Protein AF-A0A196SAW7-F1 (afdb_monomer)

Foldseek 3Di:
DPPPPVPCLVVDLFDKADPDPPAFKIFGDHQFDADDVRHSMFGDDDDPPPDKDWDWDAAQAQVLTFTDILAHTRTTGRHHQVVDVPSDDDDDDDDDCPPDDDPDDDPPQPDFKDWNPDPDLVLLEAALQDFAKRKTFIPPADPVNDKWKAKQVRDTDDEPQQWDDDDRMIIGGSNNSNPDQDDQKIKMKMARPPSRHIGIGMHGYHHPLEDEEWEFEAEAVGGAWTKTQAPPAPDWPFKAWPRRDTDPPVQWDDDPRMITGGSVPPDSDADKTWMWTDGPRHIYIYIYGYYNDDQFWDWDDDPWDWHDDPNDIDTGHDTDMGGNDDDDCVVNDDDDDDPPDDQDDPDPPDDDHDD

Mean predicted aligned error: 11.1 Å

Structure (mmCIF, N/CA/C/O backbone):
data_AF-A0A196SAW7-F1
#
_entry.id   AF-A0A196SAW7-F1
#
loop_
_atom_site.group_PDB
_atom_site.id
_atom_site.type_symbol
_atom_site.label_atom_id
_atom_site.label_alt_id
_atom_site.label_comp_id
_atom_site.label_asym_id
_atom_site.label_entity_id
_atom_site.label_seq_id
_atom_site.pdbx_PDB_ins_code
_atom_site.Cartn_x
_atom_site.Cartn_y
_atom_site.Cartn_z
_atom_site.occupancy
_atom_site.B_iso_or_equiv
_atom_site.auth_seq_id
_atom_site.auth_comp_id
_atom_site.auth_asym_id
_atom_site.auth_atom_id
_atom_site.pdbx_PDB_model_num
ATOM 1 N N . MET A 1 1 ? -18.401 -1.462 -27.850 1.00 47.72 1 MET A N 1
ATOM 2 C CA . MET A 1 1 ? -17.706 -0.603 -28.831 1.00 47.72 1 MET A CA 1
ATOM 3 C C . MET A 1 1 ? -16.466 -1.360 -29.253 1.00 47.72 1 MET A C 1
ATOM 5 O O . MET A 1 1 ? -15.726 -1.768 -28.370 1.00 47.72 1 MET A O 1
ATOM 9 N N . ASP A 1 2 ? -16.299 -1.631 -30.545 1.00 52.94 2 ASP A N 1
ATOM 10 C CA . ASP A 1 2 ? -15.090 -2.279 -31.056 1.00 52.94 2 ASP A CA 1
ATOM 11 C C . ASP A 1 2 ? -14.060 -1.187 -31.365 1.00 52.94 2 ASP A C 1
ATOM 13 O O . ASP A 1 2 ? -14.149 -0.500 -32.385 1.00 52.94 2 ASP A O 1
ATOM 17 N N . TYR A 1 3 ? -13.158 -0.946 -30.410 1.00 56.59 3 TYR A N 1
ATOM 18 C CA . TYR A 1 3 ? -12.158 0.123 -30.492 1.00 56.59 3 TYR A CA 1
ATOM 19 C C . TYR A 1 3 ? -11.111 -0.122 -31.599 1.00 56.59 3 TYR A C 1
ATOM 21 O O . TYR A 1 3 ? -10.372 0.802 -31.921 1.00 56.59 3 TYR A O 1
ATOM 29 N N . PHE A 1 4 ? -11.094 -1.319 -32.208 1.00 60.66 4 PHE A N 1
ATOM 30 C CA . PHE A 1 4 ? -10.155 -1.750 -33.256 1.00 60.66 4 PHE A CA 1
ATOM 31 C C . PHE A 1 4 ? -10.884 -2.347 -34.478 1.00 60.66 4 PHE A C 1
ATOM 33 O O . PHE A 1 4 ? -10.454 -3.338 -35.068 1.00 60.66 4 PHE A O 1
ATOM 40 N N . SER A 1 5 ? -12.019 -1.747 -34.855 1.00 57.38 5 SER A N 1
ATOM 41 C CA . SER A 1 5 ? -12.861 -2.167 -35.995 1.00 57.38 5 SER A CA 1
ATOM 42 C C . SER A 1 5 ? -12.221 -1.982 -37.385 1.00 57.38 5 SER A C 1
ATOM 44 O O . SER A 1 5 ? -12.862 -2.242 -38.401 1.00 57.38 5 SER A O 1
ATOM 46 N N . ASP A 1 6 ? -10.956 -1.564 -37.450 1.00 58.47 6 ASP A N 1
ATOM 47 C CA . ASP A 1 6 ? -10.172 -1.348 -38.671 1.00 58.47 6 ASP A CA 1
ATOM 48 C C . ASP A 1 6 ? -9.409 -2.604 -39.148 1.00 58.47 6 ASP A C 1
ATOM 50 O O . ASP A 1 6 ? -8.486 -2.500 -39.953 1.00 58.47 6 ASP A O 1
ATOM 54 N N . ASN A 1 7 ? -9.793 -3.798 -38.677 1.00 57.41 7 ASN A N 1
ATOM 55 C CA . ASN A 1 7 ? -9.136 -5.088 -38.945 1.00 57.41 7 ASN A CA 1
ATOM 56 C C . ASN A 1 7 ? -7.674 -5.191 -38.462 1.00 57.41 7 ASN A C 1
ATOM 58 O O . ASN A 1 7 ? -7.013 -6.191 -38.738 1.00 57.41 7 ASN A O 1
ATOM 62 N N . THR A 1 8 ? -7.158 -4.231 -37.686 1.00 61.22 8 THR A N 1
ATOM 63 C CA . THR A 1 8 ? -5.797 -4.330 -37.119 1.00 61.22 8 THR A CA 1
ATOM 64 C C . THR A 1 8 ? -5.704 -5.329 -35.967 1.00 61.22 8 THR A C 1
ATOM 66 O O . THR A 1 8 ? -4.609 -5.779 -35.622 1.00 61.22 8 THR A O 1
ATOM 69 N N . ARG A 1 9 ? -6.852 -5.750 -35.419 1.00 61.44 9 ARG A N 1
ATOM 70 C CA . ARG A 1 9 ? -6.955 -6.758 -34.356 1.00 61.44 9 ARG A CA 1
ATOM 71 C C . ARG A 1 9 ? -6.237 -8.066 -34.675 1.00 61.44 9 ARG A C 1
ATOM 73 O O . ARG A 1 9 ? -5.615 -8.631 -33.783 1.00 61.44 9 ARG A O 1
ATOM 80 N N . GLU A 1 10 ? -6.294 -8.524 -35.924 1.00 65.19 10 GLU A N 1
ATOM 81 C CA . GLU A 1 10 ? -5.614 -9.755 -36.356 1.00 65.19 10 GLU A CA 1
ATOM 82 C C . GLU A 1 10 ? -4.106 -9.557 -36.588 1.00 65.19 10 GLU A C 1
ATOM 84 O O . GLU A 1 10 ? -3.360 -10.527 -36.667 1.00 65.19 10 GLU A O 1
ATOM 89 N N . SER A 1 11 ? -3.646 -8.306 -36.672 1.00 70.44 11 SER A N 1
ATOM 90 C CA . SER A 1 11 ? -2.248 -7.949 -36.952 1.00 70.44 11 SER A CA 1
ATOM 91 C C . SER A 1 11 ? -1.442 -7.519 -35.720 1.00 70.44 11 SER A C 1
ATOM 93 O O . SER A 1 11 ? -0.226 -7.364 -35.805 1.00 70.44 11 SER A O 1
ATOM 95 N N . SER A 1 12 ? -2.094 -7.313 -34.572 1.00 79.31 12 SER A N 1
ATOM 96 C CA . SER A 1 12 ? -1.444 -6.855 -33.340 1.00 79.31 12 SER A CA 1
ATOM 97 C C . SER A 1 12 ? -1.224 -7.996 -32.348 1.00 79.31 12 SER A C 1
ATOM 99 O O . SER A 1 12 ? -2.179 -8.674 -31.969 1.00 79.31 12 SER A O 1
ATOM 101 N N . GLN A 1 13 ? 0.007 -8.130 -31.851 1.00 87.31 13 GLN A N 1
ATOM 102 C CA . GLN A 1 13 ? 0.371 -9.136 -30.845 1.00 87.31 13 GLN A CA 1
ATOM 103 C C . GLN A 1 13 ? -0.083 -8.778 -29.420 1.00 87.31 13 GLN A C 1
ATOM 105 O O . GLN A 1 13 ? -0.121 -9.646 -28.554 1.00 87.31 13 GLN A O 1
ATOM 110 N N . LEU A 1 14 ? -0.415 -7.508 -29.156 1.00 90.25 14 LEU A N 1
ATOM 111 C CA . LEU A 1 14 ? -0.847 -7.023 -27.844 1.00 90.25 14 LEU A CA 1
ATOM 112 C C . LEU A 1 14 ? -1.693 -5.750 -27.990 1.00 90.25 14 LEU A C 1
ATOM 114 O O . LEU A 1 14 ? -1.323 -4.849 -28.742 1.00 90.25 14 LEU A O 1
ATOM 118 N N . GLN A 1 15 ? -2.809 -5.655 -27.262 1.00 89.25 15 GLN A N 1
ATOM 119 C CA . GLN A 1 15 ? -3.691 -4.483 -27.253 1.00 89.25 15 GLN A CA 1
ATOM 120 C C . GLN A 1 15 ? -4.172 -4.147 -25.841 1.00 89.25 15 GLN A C 1
ATOM 122 O O . GLN A 1 15 ? -4.807 -4.976 -25.184 1.00 89.25 15 GLN A O 1
ATOM 127 N N . ALA A 1 16 ? -3.950 -2.905 -25.413 1.00 90.56 16 ALA A N 1
ATOM 128 C CA . ALA A 1 16 ? -4.446 -2.357 -24.154 1.00 90.56 16 ALA A CA 1
ATOM 129 C C . ALA A 1 16 ? -5.131 -1.003 -24.386 1.00 90.56 16 ALA A C 1
ATOM 131 O O . ALA A 1 16 ? -4.694 -0.213 -25.224 1.00 90.56 16 ALA A O 1
ATOM 132 N N . LEU A 1 17 ? -6.186 -0.725 -23.620 1.00 88.25 17 LEU A N 1
ATOM 133 C CA . LEU A 1 17 ? -6.868 0.568 -23.604 1.00 88.25 17 LEU A CA 1
ATOM 134 C C . LEU A 1 17 ? -6.492 1.344 -22.345 1.00 88.25 17 LEU A C 1
ATOM 136 O O . LEU A 1 17 ? -6.685 0.861 -21.229 1.00 88.25 17 LEU A O 1
ATOM 140 N N . PHE A 1 18 ? -6.037 2.576 -22.545 1.00 87.31 18 PHE A N 1
ATOM 141 C CA . PHE A 1 18 ? -5.815 3.555 -21.487 1.00 87.31 18 PHE A CA 1
ATOM 142 C C . PHE A 1 18 ? -7.013 4.505 -21.426 1.00 87.31 18 PHE A C 1
ATOM 144 O O . PHE A 1 18 ? -7.412 5.067 -22.446 1.00 87.31 18 PHE A O 1
ATOM 151 N N . PHE A 1 19 ? -7.587 4.707 -20.238 1.00 81.75 19 PHE A N 1
ATOM 152 C CA . PHE A 1 19 ? -8.801 5.520 -20.086 1.00 81.75 19 PHE A CA 1
ATOM 153 C C . PHE A 1 19 ? -8.554 7.037 -19.990 1.00 81.75 19 PHE A C 1
ATOM 155 O O . PHE A 1 19 ? -9.512 7.808 -20.037 1.00 81.75 19 PHE A O 1
ATOM 162 N N . GLY A 1 20 ? -7.295 7.474 -19.898 1.00 75.31 20 GLY A N 1
ATOM 163 C CA . GLY A 1 20 ? -6.924 8.891 -19.889 1.00 75.31 20 GLY A CA 1
ATOM 164 C C . GLY A 1 20 ? -6.979 9.553 -18.507 1.00 75.31 20 GLY A C 1
ATOM 165 O O . GLY A 1 20 ? -6.796 8.905 -17.478 1.00 75.31 20 GLY A O 1
ATOM 166 N N . GLU A 1 21 ? -7.160 10.875 -18.497 1.00 73.19 21 GLU A N 1
ATOM 167 C CA . GLU A 1 21 ? -6.969 11.731 -17.321 1.00 73.19 21 GLU A CA 1
ATOM 168 C C . GLU A 1 21 ? -7.866 11.346 -16.129 1.00 73.19 21 GLU A C 1
ATOM 170 O O . GLU A 1 21 ? -9.032 10.986 -16.277 1.00 73.19 21 GLU A O 1
ATOM 175 N N . GLY A 1 22 ? -7.298 11.409 -14.920 1.00 75.06 22 GLY A N 1
ATOM 176 C CA . GLY A 1 22 ? -7.983 11.082 -13.666 1.00 75.06 22 GLY A CA 1
ATOM 177 C C . GLY A 1 22 ? -8.001 9.592 -13.313 1.00 75.06 22 GLY A C 1
ATOM 178 O O . GLY A 1 22 ? -8.133 9.265 -12.128 1.00 75.06 22 GLY A O 1
ATOM 179 N N . ARG A 1 23 ? -7.780 8.705 -14.291 1.00 82.94 23 ARG A N 1
ATOM 180 C CA . ARG A 1 23 ? -7.776 7.250 -14.108 1.00 82.94 23 ARG A CA 1
ATOM 181 C C . ARG A 1 23 ? -6.370 6.667 -14.038 1.00 82.94 23 ARG A C 1
ATOM 183 O O . ARG A 1 23 ? -5.412 7.218 -14.575 1.00 82.94 23 ARG A O 1
ATOM 190 N N . SER A 1 24 ? -6.258 5.560 -13.319 1.00 87.44 24 SER A N 1
ATOM 191 C CA . SER A 1 24 ? -5.006 4.844 -13.075 1.00 87.44 24 SER A CA 1
ATOM 192 C C . SER A 1 24 ? -5.224 3.348 -13.267 1.00 87.44 24 SER A C 1
ATOM 194 O O . SER A 1 24 ? -4.877 2.523 -12.426 1.00 87.44 24 SER A O 1
ATOM 196 N N . ASP A 1 25 ? -5.903 3.023 -14.359 1.00 90.12 25 ASP A N 1
ATOM 197 C CA . ASP A 1 25 ? -6.205 1.666 -14.759 1.00 90.12 25 ASP A CA 1
ATOM 198 C C . ASP A 1 25 ? -6.256 1.544 -16.284 1.00 90.12 25 ASP A C 1
ATOM 200 O O . ASP A 1 25 ? -6.474 2.520 -17.010 1.00 90.12 25 ASP A O 1
ATOM 204 N N . ILE A 1 26 ? -6.009 0.329 -16.759 1.00 92.38 26 ILE A N 1
ATOM 205 C CA . ILE A 1 26 ? -6.127 -0.073 -18.155 1.00 92.38 26 ILE A CA 1
ATOM 206 C C . ILE A 1 26 ? -7.158 -1.183 -18.295 1.00 92.38 26 ILE A C 1
ATOM 208 O O . ILE A 1 26 ? -7.474 -1.897 -17.341 1.00 92.38 26 ILE A O 1
ATOM 212 N N . GLN A 1 27 ? -7.621 -1.381 -19.522 1.00 91.69 27 GLN A N 1
ATOM 213 C CA . GLN A 1 27 ? -8.314 -2.598 -19.914 1.00 91.69 27 GLN A CA 1
ATOM 214 C C . GLN A 1 27 ? -7.430 -3.403 -20.870 1.00 91.69 27 GLN A C 1
ATOM 216 O O . GLN A 1 27 ? -7.008 -2.902 -21.914 1.00 91.69 27 GLN A O 1
ATOM 221 N N . LYS A 1 28 ? -7.156 -4.655 -20.502 1.00 91.94 28 LYS A N 1
ATOM 222 C CA . LYS A 1 28 ? -6.511 -5.670 -21.339 1.00 91.94 28 LYS A CA 1
ATOM 223 C C . LYS A 1 28 ? -7.503 -6.119 -22.413 1.00 91.94 28 LYS A C 1
ATOM 225 O O . LYS A 1 28 ? -8.624 -6.504 -22.078 1.00 91.94 28 LYS A O 1
ATOM 230 N N . PHE A 1 29 ? -7.104 -6.062 -23.683 1.00 86.38 29 PHE A N 1
ATOM 231 C CA . PHE A 1 29 ? -7.936 -6.486 -24.814 1.00 86.38 29 PHE A CA 1
ATOM 232 C C . PHE A 1 29 ? -7.417 -7.781 -25.445 1.00 86.38 29 PHE A C 1
ATOM 234 O O . PHE A 1 29 ? -7.894 -8.861 -25.110 1.00 86.38 29 PHE A O 1
ATOM 241 N N . SER A 1 30 ? -6.462 -7.681 -26.369 1.00 87.25 30 SER A N 1
ATOM 242 C CA . SER A 1 30 ? -5.933 -8.810 -27.144 1.00 87.25 30 SER A CA 1
ATOM 243 C C . SER A 1 30 ? -4.484 -9.093 -26.760 1.00 87.25 30 SER A C 1
ATOM 245 O O . SER A 1 30 ? -3.759 -8.169 -26.392 1.00 87.25 30 SER A O 1
ATOM 247 N N . GLY A 1 31 ? -4.059 -10.352 -26.861 1.00 88.88 31 GLY A N 1
ATOM 248 C CA . GLY A 1 31 ? -2.663 -10.750 -26.652 1.00 88.88 31 GLY A CA 1
ATOM 249 C C . GLY A 1 31 ? -2.190 -10.767 -25.197 1.00 88.88 31 GLY A C 1
ATOM 250 O O . GLY A 1 31 ? -0.994 -10.875 -24.955 1.00 88.88 31 GLY A O 1
ATOM 251 N N . PHE A 1 32 ? -3.101 -10.647 -24.227 1.00 92.00 32 PHE A N 1
ATOM 252 C CA . PHE A 1 32 ? -2.806 -10.869 -22.811 1.00 92.00 32 PHE A CA 1
ATOM 253 C C . PHE A 1 32 ? -3.191 -12.292 -22.410 1.00 92.00 32 PHE A C 1
ATOM 255 O O . PHE A 1 32 ? -4.286 -12.758 -22.727 1.00 92.00 32 PHE A O 1
ATOM 262 N N . THR A 1 33 ? -2.331 -12.949 -21.641 1.00 89.12 33 THR A N 1
ATOM 263 C CA . THR A 1 33 ? -2.687 -14.154 -20.893 1.00 89.12 33 THR A CA 1
ATOM 264 C C . THR A 1 33 ? -3.577 -13.733 -19.723 1.00 89.12 33 THR A C 1
ATOM 266 O O . THR A 1 33 ? -3.133 -12.989 -18.852 1.00 89.12 33 THR A O 1
ATOM 269 N N . ILE A 1 34 ? -4.845 -14.157 -19.724 1.00 83.62 34 ILE A N 1
ATOM 270 C CA . ILE A 1 34 ? -5.827 -13.832 -18.677 1.00 83.62 34 ILE A CA 1
ATOM 271 C C . ILE A 1 34 ? -6.329 -15.143 -18.075 1.00 83.62 34 ILE A C 1
ATOM 273 O O . ILE A 1 34 ? -6.920 -15.969 -18.775 1.00 83.62 34 ILE A O 1
ATOM 277 N N . GLY A 1 35 ? -6.070 -15.346 -16.783 1.00 79.38 35 GLY A N 1
ATOM 278 C CA . GLY A 1 35 ? -6.498 -16.542 -16.065 1.00 79.38 35 GLY A CA 1
ATOM 279 C C . GLY A 1 35 ? -8.022 -16.648 -15.937 1.00 79.38 35 GLY A C 1
ATOM 280 O O . GLY A 1 35 ? -8.753 -15.659 -15.999 1.00 79.38 35 GLY A O 1
ATOM 281 N N . SER A 1 36 ? -8.524 -17.866 -15.708 1.00 79.94 36 SER A N 1
ATOM 282 C CA . SER A 1 36 ? -9.946 -18.080 -15.410 1.00 79.94 36 SER A CA 1
ATOM 283 C C . SER A 1 36 ? -10.346 -17.309 -14.147 1.00 79.94 36 SER A C 1
ATOM 285 O O . SER A 1 36 ? -9.863 -17.615 -13.060 1.00 79.94 36 SER A O 1
ATOM 287 N N . GLY A 1 37 ? -11.248 -16.334 -14.286 1.00 78.12 37 GLY A N 1
ATOM 288 C CA . GLY A 1 37 ? -11.710 -15.482 -13.184 1.00 78.12 37 GLY A CA 1
ATOM 289 C C . GLY A 1 37 ? -10.855 -14.235 -12.931 1.00 78.12 37 GLY A C 1
ATOM 290 O O . GLY A 1 37 ? -11.177 -13.457 -12.036 1.00 78.12 37 GLY A O 1
ATOM 291 N N . GLU A 1 38 ? -9.799 -14.010 -13.714 1.00 83.44 38 GLU A N 1
ATOM 292 C CA . GLU A 1 38 ? -9.019 -12.777 -13.650 1.00 83.44 38 GLU A CA 1
ATOM 293 C C . GLU A 1 38 ? -9.757 -11.625 -14.353 1.00 83.44 38 GLU A C 1
ATOM 295 O O . GLU A 1 38 ? -10.350 -11.789 -15.421 1.00 83.44 38 GLU A O 1
ATOM 300 N N . SER A 1 39 ? -9.714 -10.432 -13.756 1.00 86.81 39 SER A N 1
ATOM 301 C CA . SER A 1 39 ? -10.278 -9.224 -14.360 1.00 86.81 39 SER A CA 1
ATOM 302 C C . SER A 1 39 ? -9.521 -8.839 -15.632 1.00 86.81 39 SER A C 1
ATOM 304 O O . SER A 1 39 ? -8.290 -8.866 -15.673 1.00 86.81 39 SER A O 1
ATOM 306 N N . THR A 1 40 ? -10.243 -8.385 -16.659 1.00 90.25 40 THR A N 1
ATOM 307 C CA . THR A 1 40 ? -9.635 -7.726 -17.827 1.00 90.25 40 THR A CA 1
ATOM 308 C C . THR A 1 40 ? -9.086 -6.344 -17.485 1.00 90.25 40 THR A C 1
ATOM 310 O O . THR A 1 40 ? -8.286 -5.805 -18.240 1.00 90.25 40 THR A O 1
ATOM 313 N N . ASN A 1 41 ? -9.493 -5.754 -16.362 1.00 92.44 41 ASN A N 1
ATOM 314 C CA . ASN A 1 41 ? -8.989 -4.462 -15.918 1.00 92.44 41 ASN A CA 1
ATOM 315 C C . ASN A 1 41 ? -7.803 -4.652 -14.974 1.00 92.44 41 ASN A C 1
ATOM 317 O O . ASN A 1 41 ? -7.835 -5.528 -14.109 1.00 92.44 41 ASN A O 1
ATOM 321 N N . ALA A 1 42 ? -6.793 -3.799 -15.119 1.00 90.38 42 ALA A N 1
ATOM 322 C CA . ALA A 1 42 ? -5.636 -3.750 -14.235 1.00 90.38 42 ALA A CA 1
ATOM 323 C C . ALA A 1 42 ? -5.377 -2.310 -13.793 1.00 90.38 42 ALA A C 1
ATOM 325 O O . ALA A 1 42 ? -5.373 -1.400 -14.622 1.00 90.38 42 ALA A O 1
ATOM 326 N N . SER A 1 43 ? -5.156 -2.115 -12.497 1.00 89.12 43 SER A N 1
ATOM 327 C CA . SER A 1 43 ? -4.843 -0.811 -11.912 1.00 89.12 43 SER A CA 1
ATOM 328 C C . SER A 1 43 ? -3.335 -0.645 -11.758 1.00 89.12 43 SER A C 1
ATOM 330 O O . SER A 1 43 ? -2.624 -1.611 -11.499 1.00 89.12 43 SER A O 1
ATOM 332 N N . TYR A 1 44 ? -2.857 0.589 -11.864 1.00 84.19 44 TYR A N 1
ATOM 333 C CA . TYR A 1 44 ? -1.461 0.953 -11.642 1.00 84.19 44 TYR A CA 1
ATOM 334 C C . TYR A 1 44 ? -1.365 2.183 -10.732 1.00 84.19 44 TYR A C 1
ATOM 336 O O . TYR A 1 44 ? -2.290 2.999 -10.697 1.00 84.19 44 TYR A O 1
ATOM 344 N N . PRO A 1 45 ? -0.268 2.352 -9.976 1.00 74.06 45 PRO A N 1
ATOM 345 C CA . PRO A 1 45 ? -0.095 3.509 -9.115 1.00 74.06 45 PRO A CA 1
ATOM 346 C C . PRO A 1 45 ? 0.041 4.783 -9.953 1.00 74.06 45 PRO A C 1
ATOM 348 O O . PRO A 1 45 ? 0.721 4.811 -10.988 1.00 74.06 45 PRO A O 1
ATOM 351 N N . LYS A 1 46 ? -0.582 5.868 -9.484 1.00 73.31 46 LYS A N 1
ATOM 352 C CA . LYS A 1 46 ? -0.310 7.202 -10.027 1.00 73.31 46 LYS A CA 1
ATOM 353 C C . LYS A 1 46 ? 1.155 7.542 -9.748 1.00 73.31 46 LYS A C 1
ATOM 355 O O . LYS A 1 46 ? 1.655 7.295 -8.656 1.00 73.31 46 LYS A O 1
ATOM 360 N N . SER A 1 47 ? 1.842 8.061 -10.758 1.00 66.12 47 SER A N 1
ATOM 361 C CA . SER A 1 47 ? 3.204 8.564 -10.604 1.00 66.12 47 SER A CA 1
ATOM 362 C C . SER A 1 47 ? 3.159 10.066 -10.372 1.00 66.12 47 SER A C 1
ATOM 364 O O . SER A 1 47 ? 2.388 10.766 -11.029 1.00 66.12 47 SER A O 1
ATOM 366 N N . GLU A 1 48 ? 4.007 10.560 -9.474 1.00 61.09 48 GLU A N 1
ATOM 367 C CA . GLU A 1 48 ? 4.298 11.993 -9.363 1.00 61.09 48 GLU A CA 1
ATOM 368 C C . GLU A 1 48 ? 5.295 12.469 -10.436 1.00 61.09 48 GLU A C 1
ATOM 370 O O . GL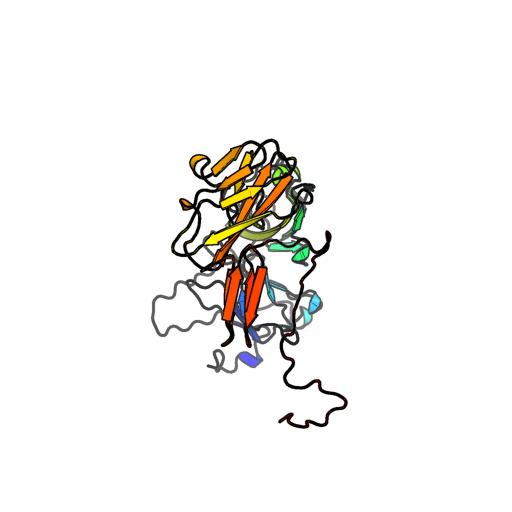U A 1 48 ? 5.530 13.669 -10.601 1.00 61.09 48 GLU A O 1
ATOM 375 N N . MET A 1 49 ? 5.885 11.545 -11.205 1.00 63.62 49 MET A N 1
ATOM 376 C CA . MET A 1 49 ? 6.707 11.891 -12.359 1.00 63.62 49 MET A CA 1
ATOM 377 C C . MET A 1 49 ? 5.843 12.523 -13.460 1.00 63.62 49 MET A C 1
ATOM 379 O O . MET A 1 49 ? 4.655 12.241 -13.599 1.00 63.62 49 MET A O 1
ATOM 383 N N . LYS A 1 50 ? 6.454 13.357 -14.314 1.00 63.38 50 LYS A N 1
ATOM 384 C CA . LYS A 1 50 ? 5.777 14.060 -15.428 1.00 63.38 50 LYS A CA 1
ATOM 385 C C . LYS A 1 50 ? 5.202 13.139 -16.530 1.00 63.38 50 LYS A C 1
ATOM 387 O O . LYS A 1 50 ? 4.835 13.636 -17.592 1.00 63.38 50 LYS A O 1
ATOM 392 N N . GLY A 1 51 ? 5.140 11.824 -16.324 1.00 71.81 51 GLY A N 1
ATOM 393 C CA . GLY A 1 51 ? 4.638 10.859 -17.296 1.00 71.81 51 GLY A CA 1
ATOM 394 C C . GLY A 1 51 ? 4.437 9.463 -16.705 1.00 71.81 51 GLY A C 1
ATOM 395 O O . GLY A 1 51 ? 4.835 9.185 -15.578 1.00 71.81 51 GLY A O 1
ATOM 396 N N . ILE A 1 52 ? 3.814 8.595 -17.500 1.00 79.00 52 ILE A N 1
ATOM 397 C CA . ILE A 1 52 ? 3.601 7.178 -17.194 1.00 79.00 52 ILE A CA 1
ATOM 398 C C . ILE A 1 52 ? 4.692 6.368 -17.896 1.00 79.00 52 ILE A C 1
ATOM 400 O O . ILE A 1 52 ? 4.939 6.573 -19.086 1.00 79.00 52 ILE A O 1
ATOM 404 N N . VAL A 1 53 ? 5.322 5.441 -17.177 1.00 80.56 53 VAL A N 1
ATOM 405 C CA . VAL A 1 53 ? 6.281 4.495 -17.755 1.00 80.56 53 VAL A CA 1
ATOM 406 C C . VAL A 1 53 ? 5.534 3.213 -18.092 1.00 80.56 53 VAL A C 1
ATOM 408 O O . VAL A 1 53 ? 4.960 2.584 -17.207 1.00 80.56 53 VAL A O 1
ATOM 411 N N . VAL A 1 54 ? 5.523 2.843 -19.371 1.00 86.19 54 VAL A N 1
ATOM 412 C CA . VAL A 1 54 ? 4.962 1.574 -19.848 1.00 86.19 54 VAL A CA 1
ATOM 413 C C . VAL A 1 54 ? 6.127 0.672 -20.229 1.00 86.19 54 VAL A C 1
ATOM 415 O O . VAL A 1 54 ? 6.890 0.995 -21.139 1.00 86.19 54 VAL A O 1
ATOM 418 N N . GLU A 1 55 ? 6.268 -0.445 -19.525 1.00 85.56 55 GLU A N 1
ATOM 419 C CA . GLU A 1 55 ? 7.308 -1.444 -19.753 1.00 85.56 55 GLU A CA 1
ATOM 420 C C . GLU A 1 55 ? 6.657 -2.695 -20.344 1.00 85.56 55 GLU A C 1
ATOM 422 O O . GLU A 1 55 ? 5.762 -3.288 -19.742 1.00 85.56 55 GLU A O 1
ATOM 427 N N . ILE A 1 56 ? 7.104 -3.097 -21.533 1.00 89.31 56 ILE A N 1
ATOM 428 C CA . ILE A 1 56 ? 6.611 -4.288 -22.225 1.00 89.31 56 ILE A CA 1
ATOM 429 C C . ILE A 1 56 ? 7.802 -5.203 -22.459 1.00 89.31 56 ILE A C 1
ATOM 431 O O . ILE A 1 56 ? 8.756 -4.816 -23.134 1.00 89.31 56 ILE A O 1
ATOM 435 N N . TYR A 1 57 ? 7.738 -6.410 -21.911 1.00 87.31 57 TYR A N 1
ATOM 436 C CA . TYR A 1 57 ? 8.733 -7.443 -22.137 1.00 87.31 57 TYR A CA 1
ATOM 437 C C . TYR A 1 57 ? 8.062 -8.702 -22.672 1.00 87.31 57 TYR A C 1
ATOM 439 O O . TYR A 1 57 ? 7.197 -9.289 -22.022 1.00 87.31 57 TYR A O 1
ATOM 447 N N . PHE A 1 58 ? 8.493 -9.112 -23.862 1.00 90.19 58 PHE A N 1
ATOM 448 C CA . PHE A 1 58 ? 8.182 -10.414 -24.434 1.00 90.19 58 PHE A CA 1
ATOM 449 C C . PHE A 1 58 ? 9.318 -11.360 -24.042 1.00 90.19 58 PHE A C 1
ATOM 451 O O . PHE A 1 58 ? 10.481 -11.110 -24.372 1.00 90.19 58 PHE A O 1
ATOM 458 N N . GLY A 1 59 ? 8.994 -12.403 -23.287 1.00 87.62 59 GLY A N 1
ATOM 459 C CA . GLY A 1 59 ? 9.934 -13.414 -22.819 1.00 87.62 59 GLY A CA 1
ATOM 460 C C . GLY A 1 59 ? 10.262 -14.457 -23.885 1.00 87.62 59 GLY A C 1
ATOM 461 O O . GLY A 1 59 ? 9.700 -14.453 -24.984 1.00 87.62 59 GLY A O 1
ATOM 462 N N . LYS A 1 60 ? 11.175 -15.385 -23.565 1.00 88.50 60 LYS A N 1
ATOM 463 C CA . LYS A 1 60 ? 11.367 -16.582 -24.406 1.00 88.50 60 LYS A CA 1
ATOM 464 C C . LYS A 1 60 ? 10.165 -17.518 -24.302 1.00 88.50 60 LYS A C 1
ATOM 466 O O . LYS A 1 60 ? 9.869 -18.248 -25.242 1.00 88.50 60 LYS A O 1
ATOM 471 N N . THR A 1 61 ? 9.503 -17.478 -23.150 1.00 89.00 61 THR A N 1
ATOM 472 C CA . THR A 1 61 ? 8.241 -18.146 -22.836 1.00 89.00 61 THR A CA 1
ATOM 473 C C . THR A 1 61 ? 7.193 -17.100 -22.441 1.00 89.00 61 THR A C 1
ATOM 475 O O . THR A 1 61 ? 7.535 -15.962 -22.099 1.00 89.00 61 THR A O 1
ATOM 478 N N . ALA A 1 62 ? 5.907 -17.453 -22.504 1.00 86.00 62 ALA A N 1
ATOM 479 C CA . ALA A 1 62 ? 4.832 -16.528 -22.139 1.00 86.00 62 ALA A CA 1
ATOM 480 C C . ALA A 1 62 ? 4.875 -16.194 -20.636 1.00 86.00 62 ALA A C 1
ATOM 482 O O . ALA A 1 62 ? 4.607 -15.065 -20.239 1.00 86.00 62 ALA A O 1
ATOM 483 N N . GLU A 1 63 ? 5.297 -17.149 -19.805 1.00 84.50 63 GLU A N 1
ATOM 484 C CA . GLU A 1 63 ? 5.435 -17.017 -18.352 1.00 84.50 63 GLU A CA 1
ATOM 485 C C . GLU A 1 63 ? 6.531 -16.022 -17.940 1.00 84.50 63 GLU A C 1
ATOM 487 O O . GLU A 1 63 ? 6.469 -15.440 -16.860 1.00 84.50 63 GLU A O 1
ATOM 492 N N . GLU A 1 64 ? 7.528 -15.805 -18.798 1.00 83.00 64 GLU A N 1
ATOM 493 C CA . GLU A 1 64 ? 8.575 -14.796 -18.603 1.00 83.00 64 GLU A CA 1
ATOM 494 C C . GLU A 1 64 ? 8.135 -13.386 -19.028 1.00 83.00 64 GLU A C 1
ATOM 496 O O . GLU A 1 64 ? 8.856 -12.419 -18.777 1.00 83.00 64 GLU A O 1
ATOM 501 N N . SER A 1 65 ? 6.995 -13.255 -19.709 1.00 88.25 65 SER A N 1
ATOM 502 C CA . SER A 1 65 ? 6.540 -11.991 -20.288 1.00 88.25 65 SER A CA 1
ATOM 503 C C . SER A 1 65 ? 5.806 -11.129 -19.263 1.00 88.25 65 SER A C 1
ATOM 505 O O . SER A 1 65 ? 5.038 -11.624 -18.434 1.00 88.25 65 SER A O 1
ATOM 507 N N . TYR A 1 66 ? 5.981 -9.810 -19.358 1.00 89.00 66 TYR A N 1
ATOM 508 C CA . TYR A 1 66 ? 5.276 -8.858 -18.505 1.00 89.00 66 TYR A CA 1
ATOM 509 C C . TYR A 1 66 ? 4.888 -7.582 -19.246 1.00 89.00 66 TYR A C 1
ATOM 511 O O . TYR A 1 66 ? 5.547 -7.127 -20.182 1.00 89.00 66 TYR A O 1
ATOM 519 N N . PHE A 1 67 ? 3.806 -6.980 -18.774 1.00 91.00 67 PHE A N 1
ATOM 520 C CA . PHE A 1 67 ? 3.356 -5.649 -19.127 1.00 91.00 67 PHE A CA 1
ATOM 521 C C . PHE A 1 67 ? 3.176 -4.876 -17.824 1.00 91.00 67 PHE A C 1
ATOM 523 O O . PHE A 1 67 ? 2.257 -5.140 -17.045 1.00 91.00 67 PHE A O 1
ATOM 530 N N . ARG A 1 68 ? 4.076 -3.932 -17.566 1.00 87.69 68 ARG A N 1
ATOM 531 C CA . ARG A 1 68 ? 4.097 -3.140 -16.338 1.00 87.69 68 ARG A CA 1
ATOM 532 C C . ARG A 1 68 ? 3.807 -1.683 -16.639 1.00 87.69 68 ARG A C 1
ATOM 534 O O . ARG A 1 68 ? 4.245 -1.141 -17.653 1.00 87.69 68 ARG A O 1
ATOM 541 N N . ILE A 1 69 ? 3.086 -1.042 -15.731 1.00 85.31 69 ILE A N 1
ATOM 542 C CA . ILE A 1 69 ? 2.899 0.403 -15.746 1.00 85.31 69 ILE A CA 1
ATOM 543 C C . ILE A 1 69 ? 3.406 0.948 -14.423 1.00 85.31 69 ILE A C 1
ATOM 545 O O . ILE A 1 69 ? 2.918 0.551 -13.367 1.00 85.31 69 ILE A O 1
ATOM 549 N N . ASN A 1 70 ? 4.373 1.866 -14.479 1.00 78.69 70 ASN A N 1
ATOM 550 C CA . ASN A 1 70 ? 5.021 2.423 -13.292 1.00 78.69 70 ASN A CA 1
ATOM 551 C C . ASN A 1 70 ? 5.506 1.308 -12.336 1.00 78.69 70 ASN A C 1
ATOM 553 O O . ASN A 1 70 ? 5.210 1.338 -11.141 1.00 78.69 70 ASN A O 1
ATOM 557 N N . GLY A 1 71 ? 6.144 0.276 -12.903 1.00 74.31 71 GLY A N 1
ATOM 558 C CA . GLY A 1 71 ? 6.609 -0.924 -12.200 1.00 74.31 71 GLY A CA 1
ATOM 559 C C . GLY A 1 71 ? 5.526 -1.928 -11.782 1.00 74.31 71 GLY A C 1
ATOM 560 O O . GLY A 1 71 ? 5.856 -3.087 -11.554 1.00 74.31 71 GLY A O 1
ATOM 561 N N . GLN A 1 72 ? 4.245 -1.544 -11.729 1.00 80.62 72 GLN A N 1
ATOM 562 C CA . GLN A 1 72 ? 3.152 -2.441 -11.341 1.00 80.62 72 GLN A CA 1
ATOM 563 C C . GLN A 1 72 ? 2.816 -3.412 -12.468 1.00 80.62 72 GLN A C 1
ATOM 565 O O . GLN A 1 72 ? 2.507 -2.977 -13.583 1.00 80.62 72 GLN A O 1
ATOM 570 N N . ASN A 1 73 ? 2.797 -4.716 -12.176 1.00 85.88 73 ASN A N 1
ATOM 571 C CA . ASN A 1 73 ? 2.337 -5.706 -13.140 1.00 85.88 73 ASN A CA 1
ATOM 572 C C . ASN A 1 73 ? 0.858 -5.478 -13.475 1.00 85.88 73 ASN A C 1
ATOM 574 O O . ASN A 1 73 ? -0.004 -5.477 -12.596 1.00 85.88 73 ASN A O 1
ATOM 578 N N . CYS A 1 74 ? 0.588 -5.268 -14.759 1.00 89.44 74 CYS A N 1
ATOM 579 C CA . CYS A 1 74 ? -0.740 -5.032 -15.309 1.00 89.44 74 CYS A CA 1
ATOM 580 C C . CYS A 1 74 ? -1.174 -6.150 -16.270 1.00 89.44 74 CYS A C 1
ATOM 582 O O . CYS A 1 74 ? -2.226 -6.037 -16.898 1.00 89.44 74 CYS A O 1
ATOM 584 N N . GLY A 1 75 ? -0.389 -7.225 -16.382 1.00 90.12 75 GLY A N 1
ATOM 585 C CA . GLY A 1 75 ? -0.692 -8.416 -17.170 1.00 90.12 75 GLY A CA 1
ATOM 586 C C . GLY A 1 75 ? 0.551 -9.006 -17.830 1.00 90.12 75 GLY A C 1
ATOM 587 O O . GLY A 1 75 ? 1.613 -8.391 -17.853 1.00 90.12 75 GLY A O 1
ATOM 588 N N . SER A 1 76 ? 0.399 -10.185 -18.425 1.00 91.12 76 SER A N 1
ATOM 589 C CA . SER A 1 76 ? 1.468 -10.849 -19.176 1.00 91.12 76 SER A CA 1
ATOM 590 C C . SER A 1 76 ? 1.076 -10.984 -20.645 1.00 91.12 76 SER A C 1
ATOM 592 O O . SER A 1 76 ? -0.006 -11.507 -20.929 1.00 91.12 76 SER A O 1
ATOM 594 N N . PRO A 1 77 ? 1.911 -10.520 -21.590 1.00 93.75 77 PRO A N 1
ATOM 595 C CA . PRO A 1 77 ? 1.737 -10.825 -23.003 1.00 93.75 77 PRO A CA 1
ATOM 596 C C . PRO A 1 77 ? 1.726 -12.338 -23.258 1.00 93.75 77 PRO A C 1
ATOM 598 O O . PRO A 1 77 ? 2.491 -13.079 -22.647 1.00 93.75 77 PRO A O 1
ATOM 601 N N . SER A 1 78 ? 0.871 -12.796 -24.169 1.00 92.06 78 SER A N 1
ATOM 602 C CA . SER A 1 78 ? 0.855 -14.185 -24.640 1.00 92.06 78 SER A CA 1
ATOM 603 C C . SER A 1 78 ? 1.870 -14.434 -25.755 1.00 92.06 78 SER A C 1
ATOM 605 O O . SER A 1 78 ? 2.276 -15.573 -25.964 1.00 92.06 78 SER A O 1
ATOM 607 N N . ALA A 1 79 ? 2.247 -13.379 -26.485 1.00 91.88 79 ALA A N 1
ATOM 608 C CA . ALA A 1 79 ? 3.292 -13.439 -27.498 1.00 91.88 79 ALA A CA 1
ATOM 609 C C . ALA A 1 79 ? 4.679 -13.555 -26.849 1.00 91.88 79 ALA A C 1
ATOM 611 O O . ALA A 1 79 ? 4.922 -13.028 -25.763 1.00 91.88 79 ALA A O 1
ATOM 612 N N . VAL A 1 80 ? 5.602 -14.206 -27.546 1.00 91.88 80 VAL A N 1
ATOM 613 C CA . VAL A 1 80 ? 6.992 -14.422 -27.133 1.00 91.88 80 VAL A CA 1
ATOM 614 C C . VAL A 1 80 ? 7.959 -13.828 -28.153 1.00 91.88 80 VAL A C 1
ATOM 616 O O . VAL A 1 80 ? 7.576 -13.449 -29.257 1.00 91.88 80 VAL A O 1
ATOM 619 N N . GLN A 1 81 ? 9.246 -13.758 -27.813 1.00 91.00 81 GLN A N 1
ATOM 620 C CA . GLN A 1 81 ? 10.273 -13.172 -28.689 1.00 91.00 81 GLN A CA 1
ATOM 621 C C . GLN A 1 81 ? 10.294 -13.778 -30.100 1.00 91.00 81 GLN A C 1
ATOM 623 O O . GLN A 1 81 ? 10.520 -13.054 -31.065 1.00 91.00 81 GLN A O 1
ATOM 628 N N . SER A 1 82 ? 10.036 -15.085 -30.239 1.00 90.81 82 SER A N 1
ATOM 629 C CA . SER A 1 82 ? 10.021 -15.764 -31.542 1.00 90.81 82 SER A CA 1
ATOM 630 C C . SER A 1 82 ? 8.840 -15.388 -32.438 1.00 90.81 82 SER A C 1
ATOM 632 O O . SER A 1 82 ? 8.893 -15.677 -33.631 1.00 90.81 82 SER A O 1
ATOM 634 N N . ASP A 1 83 ? 7.802 -14.744 -31.896 1.00 89.88 83 ASP A N 1
ATOM 635 C CA . ASP A 1 83 ? 6.645 -14.282 -32.673 1.00 89.88 83 ASP A CA 1
ATOM 636 C C . ASP A 1 83 ? 6.939 -12.985 -33.445 1.00 89.88 83 ASP A C 1
ATOM 638 O O . ASP A 1 83 ? 6.169 -12.585 -34.320 1.00 89.88 83 ASP A O 1
ATOM 642 N N . PHE A 1 84 ? 8.071 -12.335 -33.154 1.00 88.75 84 PHE A N 1
ATOM 643 C CA . PHE A 1 84 ? 8.530 -11.123 -33.823 1.00 88.75 84 PHE A CA 1
ATOM 644 C C . PHE A 1 84 ? 9.688 -11.451 -34.766 1.00 88.75 84 PHE A C 1
ATOM 646 O O . PHE A 1 84 ? 10.820 -11.696 -34.340 1.00 88.75 84 PHE A O 1
ATOM 653 N N . SER A 1 85 ? 9.415 -11.431 -36.072 1.00 81.81 85 SER A N 1
ATOM 654 C CA . SER A 1 85 ? 10.443 -11.584 -37.106 1.00 81.81 85 SER A CA 1
ATOM 655 C C . SER A 1 85 ? 11.557 -10.552 -36.914 1.00 81.81 85 SER A C 1
ATOM 657 O O . SER A 1 85 ? 11.283 -9.371 -36.701 1.00 81.81 85 SER A O 1
ATOM 659 N N . ASP A 1 86 ? 12.809 -11.007 -36.974 1.00 83.00 86 ASP A N 1
ATOM 660 C CA . ASP A 1 86 ? 14.021 -10.196 -36.782 1.00 83.00 86 ASP A CA 1
ATOM 661 C C . ASP A 1 86 ? 14.155 -9.528 -35.397 1.00 83.00 86 ASP A C 1
ATOM 663 O O . ASP A 1 86 ? 15.022 -8.678 -35.198 1.00 83.00 86 ASP A O 1
ATOM 667 N N . GLY A 1 87 ? 13.328 -9.921 -34.417 1.00 79.44 87 GLY A N 1
ATOM 668 C CA . GLY A 1 87 ? 13.364 -9.379 -33.055 1.00 79.44 87 GLY A CA 1
ATOM 669 C C . GLY A 1 87 ? 12.887 -7.927 -32.946 1.00 79.44 87 GLY A C 1
ATOM 670 O O . GLY A 1 87 ? 13.213 -7.249 -31.972 1.00 79.44 87 GLY A O 1
ATOM 671 N N . VAL A 1 88 ? 12.140 -7.433 -33.939 1.00 82.25 88 VAL A N 1
ATOM 672 C CA . VAL A 1 88 ? 11.638 -6.054 -33.982 1.00 82.25 88 VAL A CA 1
ATOM 673 C C . VAL A 1 88 ? 10.137 -6.028 -33.711 1.00 82.25 88 VAL A C 1
ATOM 675 O O . VAL A 1 88 ? 9.354 -6.679 -34.400 1.00 82.25 88 VAL A O 1
ATOM 678 N N . ALA A 1 89 ? 9.727 -5.214 -32.738 1.00 82.31 89 ALA A N 1
ATOM 679 C CA . ALA A 1 89 ? 8.328 -4.906 -32.468 1.00 82.31 89 ALA A CA 1
ATOM 680 C C . ALA A 1 89 ? 8.033 -3.435 -32.796 1.00 82.31 89 ALA A C 1
ATOM 682 O O . ALA A 1 89 ? 8.803 -2.540 -32.445 1.00 82.31 89 ALA A O 1
ATOM 683 N N . TYR A 1 90 ? 6.894 -3.183 -33.440 1.00 82.06 90 TYR A N 1
ATOM 684 C CA . TYR A 1 90 ? 6.392 -1.836 -33.704 1.00 82.06 90 TYR A CA 1
ATOM 685 C C . TYR A 1 90 ? 5.248 -1.520 -32.744 1.00 82.06 90 TYR A C 1
ATOM 687 O O . TYR A 1 90 ? 4.331 -2.323 -32.578 1.00 82.06 90 TYR A O 1
ATOM 695 N N . VAL A 1 91 ? 5.291 -0.339 -32.128 1.00 83.06 91 VAL A N 1
ATOM 696 C CA . VAL A 1 91 ? 4.259 0.124 -31.193 1.00 83.06 91 VAL A CA 1
ATOM 697 C C . VAL A 1 91 ? 3.472 1.256 -31.841 1.00 83.06 91 VAL A C 1
ATOM 699 O O . VAL A 1 91 ? 4.038 2.289 -32.200 1.00 83.06 91 VAL A O 1
ATOM 702 N N . GLY A 1 92 ? 2.164 1.053 -31.990 1.00 80.19 92 GLY A N 1
ATOM 703 C CA . GLY A 1 92 ? 1.223 2.064 -32.464 1.00 80.19 92 GLY A CA 1
ATOM 704 C C . GLY A 1 92 ? 0.399 2.629 -31.312 1.00 80.19 92 GLY A C 1
ATOM 705 O O . GLY A 1 92 ? -0.037 1.885 -30.435 1.00 80.19 92 GLY A O 1
ATOM 706 N N . TRP A 1 93 ? 0.156 3.937 -31.336 1.00 80.12 93 TRP A N 1
ATOM 707 C CA . TRP A 1 93 ? -0.754 4.596 -30.405 1.00 80.12 93 TRP A CA 1
ATOM 708 C C . TRP A 1 93 ? -1.962 5.134 -31.166 1.00 80.12 93 TRP A C 1
ATOM 710 O O . TRP A 1 93 ? -1.806 5.901 -32.116 1.00 80.12 93 TRP A O 1
ATOM 720 N N . PHE A 1 94 ? -3.158 4.728 -30.746 1.00 77.75 94 PHE A N 1
ATOM 721 C CA . PHE A 1 94 ? -4.414 5.066 -31.410 1.00 77.75 94 PHE A CA 1
ATOM 722 C C . PHE A 1 94 ? -5.257 5.950 -30.500 1.00 77.75 94 PHE A C 1
ATOM 724 O O . PHE A 1 94 ? -5.448 5.648 -29.321 1.00 77.75 94 PHE A O 1
ATOM 731 N N . PHE A 1 95 ? -5.768 7.044 -31.057 1.00 74.69 95 PHE A N 1
ATOM 732 C CA . PHE A 1 95 ? -6.473 8.069 -30.300 1.00 74.69 95 PHE A CA 1
ATOM 733 C C . PHE A 1 95 ? -7.777 8.442 -30.983 1.00 74.69 95 PHE A C 1
ATOM 735 O O . PHE A 1 95 ? -7.854 8.527 -32.208 1.00 74.69 95 PHE A O 1
ATOM 742 N N . ASN A 1 96 ? -8.803 8.700 -30.178 1.00 68.06 96 ASN A N 1
ATOM 743 C CA . ASN A 1 96 ? -10.063 9.225 -30.675 1.00 68.06 96 ASN A CA 1
ATOM 744 C C . ASN A 1 96 ? -10.002 10.763 -30.704 1.00 68.06 96 ASN A C 1
ATOM 746 O O . ASN A 1 96 ? -10.166 11.410 -29.673 1.00 68.06 96 ASN A O 1
ATOM 750 N N . ASP A 1 97 ? -9.779 11.342 -31.886 1.00 62.22 97 ASP A N 1
ATOM 751 C CA . ASP A 1 97 ? -9.609 12.792 -32.094 1.00 62.22 97 ASP A CA 1
ATOM 752 C C . ASP A 1 97 ? -10.941 13.571 -32.219 1.00 62.22 97 ASP A C 1
ATOM 754 O O . ASP A 1 97 ? -10.992 14.709 -32.676 1.00 62.22 97 ASP A O 1
ATOM 758 N N . THR A 1 98 ? -12.077 12.997 -31.813 1.00 59.78 98 THR A N 1
ATOM 759 C CA . THR A 1 98 ? -13.392 13.631 -32.056 1.00 59.78 98 THR A CA 1
ATOM 760 C C . THR A 1 98 ? -13.684 14.891 -31.229 1.00 59.78 98 THR A C 1
ATOM 762 O O . THR A 1 98 ? -14.719 15.518 -31.455 1.00 59.78 98 THR A O 1
ATOM 765 N N . LYS A 1 99 ? -12.821 15.302 -30.286 1.00 54.34 99 LYS A N 1
ATOM 766 C CA . LYS A 1 99 ? -13.090 16.464 -29.411 1.00 54.34 99 LYS A CA 1
ATOM 767 C C . LYS A 1 99 ? -12.044 17.579 -29.399 1.00 54.34 99 LYS A C 1
ATOM 769 O O . LYS A 1 99 ? -12.351 18.638 -28.856 1.00 54.34 99 LYS A O 1
ATOM 774 N N . GLY A 1 100 ? -10.870 17.398 -30.008 1.00 52.47 100 GLY A N 1
ATOM 775 C CA . GLY A 1 100 ? -9.752 18.331 -29.835 1.00 52.47 100 GLY A CA 1
ATOM 776 C C . GLY A 1 100 ? -9.265 18.418 -28.375 1.00 52.47 100 GLY A C 1
ATOM 777 O O . GLY A 1 100 ? -10.001 18.163 -27.425 1.00 52.47 100 GLY A O 1
ATOM 778 N N . GLY A 1 101 ? -7.990 18.761 -28.176 1.00 56.81 101 GLY A N 1
ATOM 779 C CA . GLY A 1 101 ? -7.403 18.914 -26.833 1.00 56.81 101 GLY A CA 1
ATOM 780 C C . GLY A 1 101 ? -6.681 17.680 -26.282 1.00 56.81 101 GLY A C 1
ATOM 781 O O . GLY A 1 101 ? -6.525 17.549 -25.070 1.00 56.81 101 GLY A O 1
ATOM 782 N N . PHE A 1 102 ? -6.220 16.772 -27.144 1.00 64.50 102 PHE A N 1
ATOM 783 C CA . PHE A 1 102 ? -5.508 15.581 -26.696 1.00 64.50 102 PHE A CA 1
ATOM 784 C C . PHE A 1 102 ? -4.046 15.884 -26.308 1.00 64.50 102 PHE A C 1
ATOM 786 O O . PHE A 1 102 ? -3.216 16.218 -27.151 1.00 64.50 102 PHE A O 1
ATOM 793 N N . ASN A 1 103 ? -3.730 15.750 -25.015 1.00 67.81 103 ASN A N 1
ATOM 794 C CA . ASN A 1 103 ? -2.405 15.993 -24.429 1.00 67.81 103 ASN A CA 1
ATOM 795 C C . ASN A 1 103 ? -1.573 14.704 -24.306 1.00 67.81 103 ASN A C 1
ATOM 797 O O . ASN A 1 103 ? -1.051 14.394 -23.236 1.00 67.81 103 ASN A O 1
ATOM 801 N N . PHE A 1 104 ? -1.428 13.937 -25.386 1.00 73.31 104 PHE A N 1
ATOM 802 C CA . PHE A 1 104 ? -0.485 12.818 -25.397 1.00 73.31 104 PHE A CA 1
ATOM 803 C C . PHE A 1 104 ? 0.855 13.247 -25.964 1.00 73.31 104 PHE A C 1
ATOM 805 O O . PHE A 1 104 ? 0.952 13.792 -27.063 1.00 73.31 104 PHE A O 1
ATOM 812 N N . LYS A 1 105 ? 1.902 12.980 -25.194 1.00 75.19 105 LYS A N 1
ATOM 813 C CA . LYS A 1 105 ? 3.282 13.197 -25.597 1.00 75.19 105 LYS A CA 1
ATOM 814 C C . LYS A 1 105 ? 4.048 11.933 -25.261 1.00 75.19 105 LYS A C 1
ATOM 816 O O . LYS A 1 105 ? 4.087 11.532 -24.101 1.00 75.19 105 LYS A O 1
ATOM 821 N N . VAL A 1 106 ? 4.664 11.329 -26.271 1.00 76.44 106 VAL A N 1
ATOM 822 C CA . VAL A 1 106 ? 5.701 10.326 -26.031 1.00 76.44 106 VAL A CA 1
ATOM 823 C C . VAL A 1 106 ? 6.952 11.079 -25.606 1.00 76.44 106 VAL A C 1
ATOM 825 O O . VAL A 1 106 ? 7.294 12.105 -26.200 1.00 76.44 106 VAL A O 1
ATOM 828 N N . ASN A 1 107 ? 7.616 10.597 -24.559 1.00 74.12 107 ASN A N 1
ATOM 829 C CA . ASN A 1 107 ? 8.906 11.142 -24.166 1.00 74.12 107 ASN A CA 1
ATOM 830 C C . ASN A 1 107 ? 9.894 10.994 -25.339 1.00 74.12 107 ASN A C 1
ATOM 832 O O . ASN A 1 107 ? 9.930 9.949 -25.986 1.00 74.12 107 ASN A O 1
ATOM 836 N N . SER A 1 108 ? 10.696 12.026 -25.620 1.00 75.94 108 SER A N 1
ATOM 837 C CA . SER A 1 108 ? 11.767 11.933 -26.622 1.00 75.94 108 SER A CA 1
ATOM 838 C C . SER A 1 108 ? 12.825 10.899 -26.235 1.00 75.94 108 SER A C 1
ATOM 840 O O . SER A 1 108 ? 13.521 10.375 -27.100 1.00 75.94 108 SER A O 1
ATOM 842 N N . ASN A 1 109 ? 12.930 10.606 -24.939 1.00 75.31 109 ASN A N 1
ATOM 843 C CA . ASN A 1 109 ? 13.833 9.611 -24.393 1.00 75.31 109 ASN A CA 1
ATOM 844 C C . ASN A 1 109 ? 13.067 8.293 -24.229 1.00 75.31 109 ASN A C 1
ATOM 846 O O . ASN A 1 109 ? 12.266 8.127 -23.306 1.00 75.31 109 ASN A O 1
ATOM 850 N N . VAL A 1 110 ? 13.296 7.379 -25.171 1.00 75.06 110 VAL A N 1
ATOM 851 C CA . VAL A 1 110 ? 12.827 5.986 -25.134 1.00 75.06 110 VAL A CA 1
ATOM 852 C C . VAL A 1 110 ? 13.829 5.106 -24.378 1.00 75.06 110 VAL A C 1
ATOM 854 O O . VAL A 1 110 ? 14.936 5.554 -24.090 1.00 75.06 110 VAL A O 1
ATOM 857 N N . ASN A 1 111 ? 13.457 3.860 -24.064 1.00 78.81 111 ASN A N 1
ATOM 858 C CA . ASN A 1 111 ? 14.246 2.948 -23.221 1.00 78.81 111 ASN A CA 1
ATOM 859 C C . ASN A 1 111 ? 14.495 3.539 -21.828 1.00 78.81 111 ASN A C 1
ATOM 861 O O . ASN A 1 111 ? 15.629 3.794 -21.429 1.00 78.81 111 ASN A O 1
ATOM 865 N N . ALA A 1 112 ? 13.413 3.792 -21.090 1.00 82.06 112 ALA A N 1
ATOM 866 C CA . ALA A 1 112 ? 13.530 4.212 -19.703 1.00 82.06 112 ALA A CA 1
ATOM 867 C C . ALA A 1 112 ? 14.258 3.155 -18.862 1.00 82.06 112 ALA A C 1
ATOM 869 O O . ALA A 1 112 ? 14.271 1.970 -19.222 1.00 82.06 112 ALA A O 1
ATOM 870 N N . VAL A 1 113 ? 14.834 3.594 -17.737 1.00 86.06 113 VAL A N 1
ATOM 871 C CA . VAL A 1 113 ? 15.268 2.674 -16.680 1.00 86.06 113 VAL A CA 1
ATOM 872 C C . VAL A 1 113 ? 14.120 1.713 -16.396 1.00 86.06 113 VAL A C 1
ATOM 874 O O . VAL A 1 113 ? 12.981 2.152 -16.284 1.00 86.06 113 VAL A O 1
ATOM 877 N N . ALA A 1 114 ? 14.407 0.421 -16.318 1.00 83.25 114 ALA A N 1
ATOM 878 C CA . ALA A 1 114 ? 13.392 -0.609 -16.122 1.00 83.25 114 ALA A CA 1
ATOM 879 C C . ALA A 1 114 ? 13.879 -1.642 -15.109 1.00 83.25 114 ALA A C 1
ATOM 881 O O . ALA A 1 114 ? 15.081 -1.921 -15.036 1.00 83.25 114 ALA A O 1
ATOM 882 N N . VAL A 1 115 ? 12.950 -2.207 -14.334 1.00 85.75 115 VAL A N 1
ATOM 883 C CA . VAL A 1 115 ? 13.266 -3.224 -13.323 1.00 85.75 115 VAL A CA 1
ATOM 884 C C . VAL A 1 115 ? 13.100 -4.612 -13.934 1.00 85.75 115 VAL A C 1
ATOM 886 O O . VAL A 1 115 ? 12.004 -4.998 -14.331 1.00 85.75 115 VAL A O 1
ATOM 889 N N . THR A 1 116 ? 14.189 -5.376 -13.986 1.00 82.44 116 THR A N 1
ATOM 890 C CA . THR A 1 116 ? 14.221 -6.725 -14.589 1.00 82.44 116 THR A CA 1
ATOM 891 C C . THR A 1 116 ? 14.202 -7.852 -13.569 1.00 82.44 116 THR A C 1
ATOM 893 O O . THR A 1 116 ? 13.827 -8.973 -13.902 1.00 82.44 116 THR A O 1
ATOM 896 N N . ALA A 1 117 ? 14.581 -7.571 -12.323 1.00 84.81 117 ALA A N 1
ATOM 897 C CA . ALA A 1 117 ? 14.445 -8.500 -11.213 1.00 84.81 117 ALA A CA 1
ATOM 898 C C . ALA A 1 117 ? 14.289 -7.731 -9.889 1.00 84.81 117 ALA A C 1
ATOM 900 O O . ALA A 1 117 ? 14.919 -6.679 -9.744 1.00 84.81 117 ALA A O 1
ATOM 901 N N . PRO A 1 118 ? 13.523 -8.260 -8.919 1.00 86.62 118 PRO A N 1
ATOM 902 C CA . PRO A 1 118 ? 12.731 -9.491 -9.015 1.00 86.62 118 PRO A CA 1
ATOM 903 C C . PRO A 1 118 ? 11.514 -9.356 -9.954 1.00 86.62 118 PRO A C 1
ATOM 905 O O . PRO A 1 118 ? 10.974 -8.275 -10.169 1.00 86.62 118 PRO A O 1
ATOM 908 N N . VAL A 1 119 ? 11.104 -10.467 -10.575 1.00 74.88 119 VAL A N 1
ATOM 909 C CA . VAL A 1 119 ? 9.917 -10.501 -11.458 1.00 74.88 119 VAL A CA 1
ATOM 910 C C . VAL A 1 119 ? 8.617 -10.740 -10.686 1.00 74.88 119 VAL A C 1
ATOM 912 O O . VAL A 1 119 ? 7.558 -10.320 -11.138 1.00 74.88 119 VAL A O 1
ATOM 915 N N . ASP A 1 120 ? 8.702 -11.384 -9.520 1.00 77.25 120 ASP A N 1
ATOM 916 C CA . ASP A 1 120 ? 7.565 -11.622 -8.630 1.00 77.25 120 ASP A CA 1
ATOM 917 C C . ASP A 1 120 ? 7.303 -10.386 -7.763 1.00 77.25 120 ASP A C 1
ATOM 919 O O . ASP A 1 120 ? 8.150 -9.996 -6.956 1.00 77.25 120 ASP A O 1
ATOM 923 N N . ASP A 1 121 ? 6.113 -9.803 -7.897 1.00 74.94 121 ASP A N 1
ATOM 924 C CA . ASP A 1 121 ? 5.682 -8.635 -7.127 1.00 74.94 121 ASP A CA 1
ATOM 925 C C . ASP A 1 121 ? 5.708 -8.903 -5.606 1.00 74.94 121 ASP A C 1
ATOM 927 O O . ASP A 1 121 ? 5.941 -7.986 -4.821 1.00 74.94 121 ASP A O 1
ATOM 931 N N . LYS A 1 122 ? 5.561 -10.162 -5.158 1.00 83.81 122 LYS A N 1
ATOM 932 C CA . LYS A 1 122 ? 5.650 -10.522 -3.727 1.00 83.81 122 LYS A CA 1
ATOM 933 C C . LYS A 1 122 ? 7.043 -10.331 -3.138 1.00 83.81 122 LYS A C 1
ATOM 935 O O . LYS A 1 122 ? 7.176 -10.241 -1.920 1.00 83.81 122 LYS A O 1
ATOM 940 N N . ALA A 1 123 ? 8.077 -10.291 -3.978 1.00 90.50 123 ALA A N 1
ATOM 941 C CA . ALA A 1 123 ? 9.438 -10.042 -3.527 1.00 90.50 123 ALA A CA 1
ATOM 942 C C . ALA A 1 123 ? 9.635 -8.589 -3.068 1.00 90.50 123 ALA A C 1
ATOM 944 O O . ALA A 1 123 ? 10.551 -8.326 -2.296 1.00 90.50 123 ALA A O 1
ATOM 945 N N . TYR A 1 124 ? 8.771 -7.659 -3.487 1.00 92.31 124 TYR A N 1
ATOM 946 C CA . TYR A 1 124 ? 8.796 -6.255 -3.073 1.00 92.31 124 TYR A CA 1
ATOM 947 C C . TYR A 1 124 ? 8.132 -6.072 -1.704 1.00 92.31 124 TYR A C 1
ATOM 949 O O . TYR A 1 124 ? 7.172 -5.318 -1.543 1.00 92.31 124 TYR A O 1
ATOM 957 N N . ALA A 1 125 ? 8.643 -6.794 -0.709 1.00 94.94 125 ALA A N 1
ATOM 958 C CA . ALA A 1 125 ? 8.151 -6.775 0.657 1.00 94.94 125 ALA A CA 1
ATOM 959 C C . ALA A 1 125 ? 9.298 -6.594 1.662 1.00 94.94 125 ALA A C 1
ATOM 961 O O . ALA A 1 125 ? 10.383 -7.144 1.473 1.00 94.94 125 ALA A O 1
ATOM 962 N N . MET A 1 126 ? 9.062 -5.848 2.744 1.00 97.06 126 MET A N 1
ATOM 963 C CA . MET A 1 126 ? 10.030 -5.668 3.835 1.00 97.06 126 MET A CA 1
ATOM 964 C C . MET A 1 126 ? 9.354 -5.783 5.205 1.00 97.06 126 MET A C 1
ATOM 966 O O . MET A 1 126 ? 8.284 -5.220 5.434 1.00 97.06 126 MET A O 1
ATOM 970 N N . ASP A 1 127 ? 9.992 -6.494 6.132 1.00 96.19 127 ASP A N 1
ATOM 971 C CA . ASP A 1 127 ? 9.682 -6.408 7.562 1.00 96.19 127 ASP A CA 1
ATOM 972 C C . ASP A 1 127 ? 10.528 -5.279 8.157 1.00 96.19 127 ASP A C 1
ATOM 974 O O . ASP A 1 127 ? 11.741 -5.424 8.304 1.00 96.19 127 ASP A O 1
ATOM 978 N N . LEU A 1 128 ? 9.906 -4.147 8.489 1.00 95.06 128 LEU A N 1
ATOM 979 C CA . LEU A 1 128 ? 10.618 -2.971 8.996 1.00 95.06 128 LEU A CA 1
ATOM 980 C C . LEU A 1 128 ? 11.285 -3.234 10.358 1.00 95.06 128 LEU A C 1
ATOM 982 O O . LEU A 1 128 ? 12.318 -2.637 10.654 1.00 95.06 128 LEU A O 1
ATOM 986 N N . ALA A 1 129 ? 10.772 -4.178 11.158 1.00 94.06 129 ALA A N 1
ATOM 987 C CA . ALA A 1 129 ? 11.402 -4.586 12.418 1.00 94.06 129 ALA A CA 1
ATOM 988 C C . ALA A 1 129 ? 12.646 -5.469 12.208 1.00 94.06 129 ALA A C 1
ATOM 990 O O . ALA A 1 129 ? 13.462 -5.630 13.119 1.00 94.06 129 ALA A O 1
ATOM 991 N N . LYS A 1 130 ? 12.799 -6.048 11.013 1.00 95.44 130 LYS A N 1
ATOM 992 C CA . LYS A 1 130 ? 13.925 -6.904 10.611 1.00 95.44 130 LYS A CA 1
ATOM 993 C C . LYS A 1 130 ? 14.456 -6.484 9.247 1.00 95.44 130 LYS A C 1
ATOM 995 O O . LYS A 1 130 ? 14.657 -7.316 8.362 1.00 95.44 130 LYS A O 1
ATOM 1000 N N . ALA A 1 131 ? 14.672 -5.180 9.101 1.00 96.69 131 ALA A N 1
ATOM 1001 C CA . ALA A 1 131 ? 15.132 -4.582 7.863 1.00 96.69 131 ALA A CA 1
ATOM 1002 C C . ALA A 1 131 ? 16.397 -5.271 7.327 1.00 96.69 131 ALA A C 1
ATOM 1004 O O . ALA A 1 131 ? 17.355 -5.529 8.062 1.00 96.69 131 ALA A O 1
ATOM 1005 N N . ALA A 1 132 ? 16.403 -5.522 6.022 1.00 97.31 132 ALA A N 1
ATOM 1006 C CA . ALA A 1 132 ? 17.522 -6.091 5.287 1.00 97.31 132 ALA A CA 1
ATOM 1007 C C . ALA A 1 132 ? 17.806 -5.266 4.025 1.00 97.31 132 ALA A C 1
ATOM 1009 O O . ALA A 1 132 ? 16.984 -4.454 3.598 1.00 97.31 132 ALA A O 1
ATOM 1010 N N . ASP A 1 133 ? 18.984 -5.466 3.433 1.00 98.25 133 ASP A N 1
ATOM 1011 C CA . ASP A 1 133 ? 19.294 -4.901 2.121 1.00 98.25 133 ASP A CA 1
ATOM 1012 C C . ASP A 1 133 ? 18.320 -5.484 1.082 1.00 98.25 133 ASP A C 1
ATOM 1014 O O . ASP A 1 133 ? 18.101 -6.696 1.030 1.00 98.25 133 ASP A O 1
ATOM 1018 N N . PHE A 1 134 ? 17.749 -4.618 0.248 1.00 98.00 134 PHE A N 1
ATOM 1019 C CA . PHE A 1 134 ? 16.830 -4.986 -0.823 1.00 98.00 134 PHE A CA 1
ATOM 1020 C C . PHE A 1 134 ? 17.485 -4.728 -2.180 1.00 98.00 134 PHE A C 1
ATOM 1022 O O . PHE A 1 134 ? 17.848 -3.593 -2.492 1.00 98.00 134 PHE A O 1
ATOM 1029 N N . GLU A 1 135 ? 17.659 -5.779 -2.980 1.00 97.69 135 GLU A N 1
ATOM 1030 C CA . GLU A 1 135 ? 18.340 -5.717 -4.275 1.00 97.69 135 GLU A CA 1
ATOM 1031 C C . GLU A 1 135 ? 17.341 -5.781 -5.432 1.00 97.69 135 GLU A C 1
ATOM 1033 O O . GLU A 1 135 ? 16.472 -6.652 -5.472 1.00 97.69 135 GLU A O 1
ATOM 1038 N N . ILE A 1 136 ? 17.532 -4.902 -6.416 1.00 94.75 136 ILE A N 1
ATOM 1039 C CA . ILE A 1 136 ? 16.831 -4.940 -7.698 1.00 94.75 136 ILE A CA 1
ATOM 1040 C C . ILE A 1 136 ? 17.822 -4.823 -8.856 1.00 94.75 136 ILE A C 1
ATOM 1042 O O . ILE A 1 136 ? 18.836 -4.123 -8.779 1.00 94.75 136 ILE A O 1
ATOM 1046 N N . SER A 1 137 ? 17.508 -5.496 -9.960 1.00 94.50 137 SER A N 1
ATOM 1047 C CA . SER A 1 137 ? 18.261 -5.384 -11.210 1.00 94.50 137 SER A CA 1
ATOM 1048 C C . SER A 1 137 ? 17.600 -4.368 -12.133 1.00 94.50 137 SER A C 1
ATOM 1050 O O . SER A 1 137 ? 16.411 -4.471 -12.439 1.00 94.50 137 SER A O 1
ATOM 1052 N N . LEU A 1 138 ? 18.387 -3.402 -12.592 1.00 92.44 138 LEU A N 1
ATOM 1053 C CA . LEU A 1 138 ? 17.988 -2.333 -13.492 1.00 92.44 138 LEU A CA 1
ATOM 1054 C C . LEU A 1 138 ? 18.651 -2.504 -14.860 1.00 92.44 138 LEU A C 1
ATOM 1056 O O . LEU A 1 138 ? 19.824 -2.865 -14.959 1.00 92.44 138 LEU A O 1
ATOM 1060 N N . ILE A 1 139 ? 17.909 -2.178 -15.913 1.00 90.44 139 ILE A N 1
ATOM 1061 C CA . ILE A 1 139 ? 18.431 -2.025 -17.278 1.00 90.44 139 ILE A CA 1
ATOM 1062 C C . ILE A 1 139 ? 18.218 -0.595 -17.770 1.00 90.44 139 ILE A C 1
ATOM 1064 O O . ILE A 1 139 ? 17.481 0.173 -17.154 1.00 90.44 139 ILE A O 1
ATOM 1068 N N . ASN A 1 140 ? 18.863 -0.246 -18.888 1.00 90.12 140 ASN A N 1
ATOM 1069 C CA . ASN A 1 140 ? 18.796 1.071 -19.538 1.00 90.12 140 ASN A CA 1
ATOM 1070 C C . ASN A 1 140 ? 19.250 2.260 -18.672 1.00 90.12 140 ASN A C 1
ATOM 1072 O O . ASN A 1 140 ? 19.003 3.413 -19.020 1.00 90.12 140 ASN A O 1
ATOM 1076 N N . VAL A 1 141 ? 19.943 1.994 -17.566 1.00 91.75 141 VAL A N 1
ATOM 1077 C CA . VAL A 1 141 ? 20.676 3.028 -16.835 1.00 91.75 141 VAL A CA 1
ATOM 1078 C C . VAL A 1 141 ? 21.882 3.452 -17.674 1.00 91.75 141 VAL A C 1
ATOM 1080 O O . VAL A 1 141 ? 22.537 2.615 -18.299 1.00 91.75 141 VAL A O 1
ATOM 1083 N N . ASN A 1 142 ? 22.178 4.748 -17.687 1.00 90.94 142 ASN A N 1
ATOM 1084 C CA . ASN A 1 142 ? 23.331 5.319 -18.364 1.00 90.94 142 ASN A CA 1
ATOM 1085 C C . ASN A 1 142 ? 24.642 4.629 -17.949 1.00 90.94 142 ASN A C 1
ATOM 1087 O O . ASN A 1 142 ? 24.776 4.094 -16.846 1.00 90.94 142 ASN A O 1
ATOM 1091 N N . ALA A 1 143 ? 25.633 4.676 -18.840 1.00 89.69 143 ALA A N 1
ATOM 1092 C CA . ALA A 1 143 ? 26.916 4.002 -18.646 1.00 89.69 143 ALA A CA 1
ATOM 1093 C C . ALA A 1 143 ? 27.701 4.500 -17.416 1.00 89.69 143 ALA A C 1
ATOM 1095 O O . ALA A 1 143 ? 28.533 3.765 -16.891 1.00 89.69 143 ALA A O 1
ATOM 1096 N N . GLU A 1 144 ? 27.439 5.723 -16.950 1.00 90.25 144 GLU A N 1
ATOM 1097 C CA . GLU A 1 144 ? 28.077 6.309 -15.765 1.00 90.25 144 GLU A CA 1
ATOM 1098 C C . GLU A 1 144 ? 27.433 5.805 -14.461 1.00 90.25 144 GLU A C 1
ATOM 1100 O O . GLU A 1 144 ? 28.009 5.954 -13.383 1.00 90.25 144 GLU A O 1
ATOM 1105 N N . GLY A 1 145 ? 26.245 5.193 -14.539 1.00 92.12 145 GLY A N 1
ATOM 1106 C CA . GLY A 1 145 ? 25.464 4.797 -13.372 1.00 92.12 145 GLY A CA 1
ATOM 1107 C C . GLY A 1 145 ? 25.025 5.985 -12.516 1.00 92.12 145 GLY A C 1
ATOM 1108 O O . GLY A 1 145 ? 24.811 5.823 -11.311 1.00 92.12 145 GLY A O 1
ATOM 1109 N N . ASP A 1 146 ? 24.928 7.179 -13.113 1.00 94.88 146 ASP A N 1
ATOM 1110 C CA . ASP A 1 146 ? 24.461 8.380 -12.425 1.00 94.88 146 ASP A CA 1
ATOM 1111 C C . ASP A 1 146 ? 22.935 8.347 -12.297 1.00 94.88 146 ASP A C 1
ATOM 1113 O O . ASP A 1 146 ? 22.197 8.680 -13.233 1.00 94.88 146 ASP A O 1
ATOM 1117 N N . ILE A 1 147 ? 22.475 7.898 -11.130 1.00 96.56 147 ILE A N 1
ATOM 1118 C CA . ILE A 1 147 ? 21.062 7.807 -10.782 1.00 96.56 147 ILE A CA 1
ATOM 1119 C C . ILE A 1 147 ? 20.750 8.582 -9.504 1.00 96.56 147 ILE A C 1
ATOM 1121 O O . ILE A 1 147 ? 21.591 8.762 -8.624 1.00 96.56 147 ILE A O 1
ATOM 1125 N N . THR A 1 148 ? 19.496 8.993 -9.377 1.00 96.81 148 THR A N 1
ATOM 1126 C CA . THR A 1 148 ? 18.911 9.535 -8.154 1.00 96.81 148 THR A CA 1
ATOM 1127 C C . THR A 1 148 ? 17.766 8.643 -7.710 1.00 96.81 148 THR A C 1
ATOM 1129 O O . THR A 1 148 ? 16.893 8.310 -8.508 1.00 96.81 148 THR A O 1
ATOM 1132 N N . VAL A 1 149 ? 17.765 8.272 -6.432 1.00 97.38 149 VAL A N 1
ATOM 1133 C CA . VAL A 1 149 ? 16.713 7.455 -5.822 1.00 97.38 149 VAL A CA 1
ATOM 1134 C C . VAL A 1 149 ? 15.921 8.319 -4.851 1.00 97.38 149 VAL A C 1
ATOM 1136 O O . VAL A 1 149 ? 16.515 9.085 -4.089 1.00 97.38 149 VAL A O 1
ATOM 1139 N N . LYS A 1 150 ? 14.592 8.223 -4.897 1.00 95.69 150 LYS A N 1
ATOM 1140 C CA . LYS A 1 150 ? 13.682 8.986 -4.039 1.00 95.69 150 LYS A CA 1
ATOM 1141 C C . LYS A 1 150 ? 12.638 8.106 -3.374 1.00 95.69 150 LYS A C 1
ATOM 1143 O O . LYS A 1 150 ? 12.225 7.107 -3.960 1.00 95.69 150 LYS A O 1
ATOM 1148 N N . ASP A 1 151 ? 12.208 8.513 -2.188 1.00 92.56 151 ASP A N 1
ATOM 1149 C CA . ASP A 1 151 ? 11.054 7.934 -1.503 1.00 92.56 151 ASP A CA 1
ATOM 1150 C C . ASP A 1 151 ? 9.726 8.547 -1.987 1.00 92.56 151 ASP A C 1
ATOM 1152 O O . ASP A 1 151 ? 9.703 9.450 -2.829 1.00 92.56 151 ASP A O 1
ATOM 1156 N N . ALA A 1 152 ? 8.614 8.050 -1.441 1.00 86.06 152 ALA A N 1
ATOM 1157 C CA . ALA A 1 152 ? 7.269 8.515 -1.768 1.00 86.06 152 ALA A CA 1
ATOM 1158 C C . ALA A 1 152 ? 6.995 9.972 -1.360 1.00 86.06 152 ALA A C 1
ATOM 1160 O O . ALA A 1 152 ? 6.119 10.599 -1.942 1.00 86.06 152 ALA A O 1
ATOM 1161 N N . ALA A 1 153 ? 7.739 10.522 -0.395 1.00 86.06 153 ALA A N 1
ATOM 1162 C CA . ALA A 1 153 ? 7.643 11.929 -0.002 1.00 86.06 153 ALA A CA 1
ATOM 1163 C C . ALA A 1 153 ? 8.492 12.847 -0.907 1.00 86.06 153 ALA A C 1
ATOM 1165 O O . ALA A 1 153 ? 8.529 14.064 -0.720 1.00 86.06 153 ALA A O 1
ATOM 1166 N N . GLY A 1 154 ? 9.191 12.275 -1.894 1.00 88.12 154 GLY A N 1
ATOM 1167 C CA . GLY A 1 154 ? 10.051 12.993 -2.826 1.00 88.12 154 GLY A CA 1
ATOM 1168 C C . GLY A 1 154 ? 11.443 13.310 -2.275 1.00 88.12 154 GLY A C 1
ATOM 1169 O O . GLY A 1 154 ? 12.212 14.003 -2.958 1.00 88.12 154 GLY A O 1
ATOM 1170 N N . ASN A 1 155 ? 11.796 12.795 -1.091 1.00 92.75 155 ASN A N 1
ATOM 1171 C CA . ASN A 1 155 ? 13.119 12.973 -0.505 1.00 92.75 155 ASN A CA 1
ATOM 1172 C C . ASN A 1 155 ? 14.147 12.156 -1.280 1.00 92.75 155 ASN A C 1
ATOM 1174 O O . ASN A 1 155 ? 13.921 10.995 -1.619 1.00 92.75 155 ASN A O 1
ATOM 1178 N N . THR A 1 156 ? 15.307 12.754 -1.534 1.00 96.56 156 THR A N 1
ATOM 1179 C CA . THR A 1 156 ? 16.425 12.061 -2.176 1.00 96.56 156 THR A CA 1
ATOM 1180 C C . THR A 1 156 ? 17.164 11.203 -1.156 1.00 96.56 156 THR A C 1
ATOM 1182 O O . THR A 1 156 ? 17.692 11.728 -0.177 1.00 96.56 156 THR A O 1
ATOM 1185 N N . LEU A 1 157 ? 17.251 9.901 -1.422 1.00 97.44 157 LEU A N 1
ATOM 1186 C CA . LEU A 1 157 ? 18.066 8.976 -0.639 1.00 97.44 157 LEU A CA 1
ATOM 1187 C C . LEU A 1 157 ? 19.557 9.292 -0.830 1.00 97.44 157 LEU A C 1
ATOM 1189 O O . LEU A 1 157 ? 19.993 9.714 -1.906 1.00 97.44 157 LEU A O 1
ATOM 1193 N N . VAL A 1 158 ? 20.360 9.059 0.206 1.00 97.50 158 VAL A N 1
ATOM 1194 C CA . VAL A 1 158 ? 21.800 9.343 0.193 1.00 97.50 158 VAL A CA 1
ATOM 1195 C C . VAL A 1 158 ? 22.570 8.169 -0.417 1.00 97.50 158 VAL A C 1
ATOM 1197 O O . VAL A 1 158 ? 22.557 7.056 0.109 1.00 97.50 158 VAL A O 1
ATOM 1200 N N . LYS A 1 159 ? 23.287 8.410 -1.520 1.00 96.81 159 LYS A N 1
ATOM 1201 C CA . LYS A 1 159 ? 24.155 7.399 -2.147 1.00 96.81 159 LYS A CA 1
ATOM 1202 C C . LYS A 1 159 ? 25.239 6.924 -1.168 1.00 96.81 159 LYS A C 1
ATOM 1204 O O . LYS A 1 159 ? 25.735 7.701 -0.358 1.00 96.81 159 LYS A O 1
ATOM 1209 N N . ASP A 1 160 ? 25.562 5.638 -1.224 1.00 96.25 160 ASP A N 1
ATOM 1210 C CA . ASP A 1 160 ? 26.506 4.913 -0.362 1.00 96.25 160 ASP A CA 1
ATOM 1211 C C . ASP A 1 160 ? 26.114 4.829 1.127 1.00 96.25 160 ASP A C 1
ATOM 1213 O O . ASP A 1 160 ? 26.811 4.189 1.912 1.00 96.25 160 ASP A O 1
ATOM 1217 N N . THR A 1 161 ? 24.969 5.403 1.515 1.00 96.81 161 THR A N 1
ATOM 1218 C CA . THR A 1 161 ? 24.389 5.288 2.866 1.00 96.81 161 THR A CA 1
ATOM 1219 C C . THR A 1 161 ? 23.044 4.565 2.836 1.00 96.81 161 THR A C 1
ATOM 1221 O O . THR A 1 161 ? 22.845 3.590 3.558 1.00 96.81 161 THR A O 1
ATOM 1224 N N . ASP A 1 162 ? 22.143 5.025 1.970 1.00 98.12 162 ASP A N 1
ATOM 1225 C CA . ASP A 1 162 ? 20.770 4.530 1.834 1.00 98.12 162 ASP A CA 1
ATOM 1226 C C . ASP A 1 162 ? 20.612 3.619 0.629 1.00 98.12 162 ASP A C 1
ATOM 1228 O O . ASP A 1 162 ? 19.745 2.751 0.612 1.00 98.12 162 ASP A O 1
ATOM 1232 N N . TYR A 1 163 ? 21.458 3.801 -0.384 1.00 98.56 163 TYR A N 1
ATOM 1233 C CA . TYR A 1 163 ? 21.519 2.900 -1.519 1.00 98.56 163 TYR A CA 1
ATOM 1234 C C . TYR A 1 163 ? 22.902 2.870 -2.161 1.00 98.56 163 TYR A C 1
ATOM 1236 O O . TYR A 1 163 ? 23.673 3.822 -2.074 1.00 98.56 163 TYR A O 1
ATOM 1244 N N . THR A 1 164 ? 23.191 1.789 -2.876 1.00 98.25 164 THR A N 1
ATOM 1245 C CA . THR A 1 164 ? 24.357 1.669 -3.761 1.00 98.25 164 THR A CA 1
ATOM 1246 C C . THR A 1 164 ? 23.906 1.209 -5.136 1.00 98.25 164 THR A C 1
ATOM 1248 O O . THR A 1 164 ? 22.983 0.402 -5.231 1.00 98.25 164 THR A O 1
ATOM 1251 N N . TYR A 1 165 ? 24.581 1.658 -6.191 1.00 98.00 165 TYR A N 1
ATOM 1252 C CA . TYR A 1 165 ? 24.342 1.171 -7.547 1.00 98.00 165 TYR A CA 1
ATOM 1253 C C . TYR A 1 165 ? 25.650 0.771 -8.222 1.00 98.00 165 TYR A C 1
ATOM 1255 O O . TYR A 1 165 ? 26.578 1.574 -8.304 1.00 98.00 165 TYR A O 1
ATOM 1263 N N . SER A 1 166 ? 25.726 -0.470 -8.704 1.00 96.12 166 SER A N 1
ATOM 1264 C CA . SER A 1 166 ? 26.849 -0.942 -9.519 1.00 96.12 166 SER A CA 1
ATOM 1265 C C . SER A 1 166 ? 26.442 -2.129 -10.386 1.00 96.12 166 SER A C 1
ATOM 1267 O O . SER A 1 166 ? 25.621 -2.944 -9.975 1.00 96.12 166 SER A O 1
ATOM 1269 N N . ASN A 1 167 ? 27.022 -2.239 -11.585 1.00 92.88 167 ASN A N 1
ATOM 1270 C CA . ASN A 1 167 ? 26.828 -3.376 -12.496 1.00 92.88 167 ASN A CA 1
ATOM 1271 C C . ASN A 1 167 ? 25.349 -3.741 -12.742 1.00 92.88 167 ASN A C 1
ATOM 1273 O O . ASN A 1 167 ? 24.986 -4.915 -12.704 1.00 92.88 167 ASN A O 1
ATOM 1277 N N . GLY A 1 168 ? 24.487 -2.739 -12.951 1.00 95.06 168 GLY A N 1
ATOM 1278 C CA . GLY A 1 168 ? 23.056 -2.967 -13.181 1.00 95.06 168 GLY A CA 1
ATOM 1279 C C . GLY A 1 168 ? 22.259 -3.318 -11.924 1.00 95.06 168 GLY A C 1
ATOM 1280 O O . GLY A 1 168 ? 21.085 -3.644 -12.034 1.00 95.06 168 GLY A O 1
ATOM 1281 N N . LYS A 1 169 ? 22.853 -3.264 -10.728 1.00 97.56 169 LYS A N 1
ATOM 1282 C CA . LYS A 1 169 ? 22.188 -3.615 -9.470 1.00 97.56 169 LYS A CA 1
ATOM 1283 C C . LYS A 1 169 ? 22.050 -2.404 -8.569 1.00 97.56 169 LYS A C 1
ATOM 1285 O O . LYS A 1 169 ? 23.056 -1.803 -8.190 1.00 97.56 169 LYS A O 1
ATOM 1290 N N . LEU A 1 170 ? 20.812 -2.077 -8.211 1.00 98.19 170 LEU A N 1
ATOM 1291 C CA . LEU A 1 170 ? 20.487 -1.123 -7.158 1.00 98.19 170 LEU A CA 1
ATOM 1292 C C . LEU A 1 170 ? 20.212 -1.901 -5.870 1.00 98.19 170 LEU A C 1
ATOM 1294 O O . LEU A 1 170 ? 19.362 -2.784 -5.849 1.00 98.19 170 LEU A O 1
ATOM 1298 N N . VAL A 1 171 ? 20.922 -1.559 -4.799 1.00 98.50 171 VAL A N 1
ATOM 1299 C CA . VAL A 1 171 ? 20.688 -2.098 -3.457 1.00 98.50 171 VAL A CA 1
ATOM 1300 C C . VAL A 1 171 ? 20.221 -0.962 -2.565 1.00 98.50 171 VAL A C 1
ATOM 1302 O O . VAL A 1 171 ? 20.999 -0.041 -2.322 1.00 98.50 171 VAL A O 1
ATOM 1305 N N . ILE A 1 172 ? 18.986 -1.031 -2.075 1.00 98.44 172 ILE A N 1
ATOM 1306 C CA . ILE A 1 172 ? 18.482 -0.160 -1.009 1.00 98.44 172 ILE A CA 1
ATOM 1307 C C . ILE A 1 172 ? 18.909 -0.767 0.326 1.00 98.44 172 ILE A C 1
ATOM 1309 O O . ILE A 1 172 ? 18.700 -1.954 0.569 1.00 98.44 172 ILE A O 1
ATOM 1313 N N . LYS A 1 173 ? 19.559 0.022 1.175 1.00 98.31 173 LYS A N 1
ATOM 1314 C CA . LYS A 1 173 ? 20.206 -0.464 2.393 1.00 98.31 173 LYS A CA 1
ATOM 1315 C C . LYS A 1 173 ? 19.213 -0.696 3.522 1.00 98.31 173 LYS A C 1
ATOM 1317 O O . LYS A 1 173 ? 18.290 0.091 3.716 1.00 98.31 173 LYS A O 1
ATOM 1322 N N . ALA A 1 174 ? 19.467 -1.721 4.336 1.00 97.75 174 ALA A N 1
ATOM 1323 C CA . ALA A 1 174 ? 18.708 -2.004 5.557 1.00 97.75 174 ALA A CA 1
ATOM 1324 C C . ALA A 1 174 ? 18.581 -0.767 6.465 1.00 97.75 174 ALA A C 1
ATOM 1326 O O . ALA A 1 174 ? 17.540 -0.527 7.070 1.00 97.75 174 ALA A O 1
ATOM 1327 N N . SER A 1 175 ? 19.639 0.051 6.519 1.00 95.44 175 SER A N 1
ATOM 1328 C CA . SER A 1 175 ? 19.700 1.307 7.272 1.00 95.44 175 SER A CA 1
ATOM 1329 C C . SER A 1 175 ? 18.668 2.344 6.832 1.00 95.44 175 SER A C 1
ATOM 1331 O O . SER A 1 175 ? 18.262 3.151 7.660 1.00 95.44 175 SER A O 1
ATOM 1333 N N . TYR A 1 176 ? 18.261 2.355 5.561 1.00 96.62 176 TYR A N 1
ATOM 1334 C CA . TYR A 1 176 ? 17.183 3.218 5.085 1.00 96.62 176 TYR A CA 1
ATOM 1335 C C . TYR A 1 176 ? 15.842 2.734 5.639 1.00 96.62 176 TYR A C 1
ATOM 1337 O O . TYR A 1 176 ? 15.145 3.504 6.294 1.00 96.62 176 TYR A O 1
ATOM 1345 N N . PHE A 1 177 ? 15.530 1.444 5.471 1.00 95.94 177 PHE A N 1
ATOM 1346 C CA . PHE A 1 177 ? 14.280 0.853 5.959 1.00 95.94 177 PHE A CA 1
ATOM 1347 C C . PHE A 1 177 ? 14.136 0.941 7.483 1.00 95.94 177 PHE A C 1
ATOM 1349 O O . PHE A 1 177 ? 13.046 1.201 7.976 1.00 95.94 177 PHE A O 1
ATOM 1356 N N . GLY A 1 178 ? 15.235 0.805 8.230 1.00 90.94 178 GLY A N 1
ATOM 1357 C CA . GLY A 1 178 ? 15.235 0.935 9.690 1.00 90.94 178 GLY A CA 1
ATOM 1358 C C . GLY A 1 178 ? 14.957 2.348 10.222 1.00 90.94 178 GLY A C 1
ATOM 1359 O O . GLY A 1 178 ? 14.871 2.518 11.434 1.00 90.94 178 GLY A O 1
ATOM 1360 N N . ARG A 1 179 ? 14.848 3.362 9.351 1.00 90.12 179 ARG A N 1
ATOM 1361 C CA . ARG A 1 179 ? 14.490 4.747 9.713 1.00 90.12 179 ARG A CA 1
ATOM 1362 C C . ARG A 1 179 ? 13.096 5.154 9.239 1.00 90.12 179 ARG A C 1
ATOM 1364 O O . ARG A 1 179 ? 12.712 6.299 9.444 1.00 90.12 179 ARG A O 1
ATOM 1371 N N . ILE A 1 180 ? 12.385 4.264 8.552 1.00 90.25 180 ILE A N 1
ATOM 1372 C CA . ILE A 1 180 ? 11.034 4.531 8.068 1.00 90.25 180 ILE A CA 1
ATOM 1373 C C . ILE A 1 180 ? 10.071 4.352 9.243 1.00 90.25 180 ILE A C 1
ATOM 1375 O O . ILE A 1 180 ? 10.014 3.266 9.825 1.00 90.25 180 ILE A O 1
ATOM 1379 N N . ASP A 1 181 ? 9.308 5.397 9.567 1.00 88.12 181 ASP A N 1
ATOM 1380 C CA . ASP A 1 181 ? 8.141 5.257 10.440 1.00 88.12 181 ASP A CA 1
ATOM 1381 C C . ASP A 1 181 ? 7.162 4.264 9.818 1.00 88.12 181 ASP A C 1
ATOM 1383 O O . ASP A 1 181 ? 7.044 4.172 8.593 1.00 88.12 181 ASP A O 1
ATOM 1387 N N . PHE A 1 182 ? 6.476 3.479 10.649 1.00 90.38 182 PHE A N 1
ATOM 1388 C CA . PHE A 1 182 ? 5.671 2.383 10.129 1.00 90.38 182 PHE A CA 1
ATOM 1389 C C . PHE A 1 182 ? 4.623 2.884 9.127 1.00 90.38 182 PHE A C 1
ATOM 1391 O O . PHE A 1 182 ? 3.738 3.664 9.453 1.00 90.38 182 PHE A O 1
ATOM 1398 N N . THR A 1 183 ? 4.691 2.353 7.913 1.00 90.88 183 THR A N 1
ATOM 1399 C CA . THR A 1 183 ? 3.660 2.485 6.889 1.00 90.88 183 THR A CA 1
ATOM 1400 C C . THR A 1 183 ? 3.431 1.125 6.258 1.00 90.88 183 THR A C 1
ATOM 1402 O O . THR A 1 183 ? 4.317 0.274 6.299 1.00 90.88 183 THR A O 1
ATOM 1405 N N . LYS A 1 184 ? 2.248 0.888 5.687 1.00 89.81 184 LYS A N 1
ATOM 1406 C CA . LYS A 1 184 ? 1.913 -0.388 5.027 1.00 89.81 184 LYS A CA 1
ATOM 1407 C C . LYS A 1 184 ? 2.527 -0.514 3.639 1.00 89.81 184 LYS A C 1
ATOM 1409 O O . LYS A 1 184 ? 2.686 -1.622 3.128 1.00 89.81 184 LYS A O 1
ATOM 1414 N N . SER A 1 185 ? 2.845 0.610 3.009 1.00 90.44 185 SER A N 1
ATOM 1415 C CA . SER A 1 185 ? 3.423 0.621 1.674 1.00 90.44 185 SER A CA 1
ATOM 1416 C C . SER A 1 185 ? 4.141 1.924 1.391 1.00 90.44 185 SER A C 1
ATOM 1418 O O . SER A 1 185 ? 3.760 2.971 1.902 1.00 90.44 185 SER A O 1
ATOM 1420 N N . SER A 1 186 ? 5.123 1.879 0.503 1.00 89.56 186 SER A N 1
ATOM 1421 C CA . SER A 1 186 ? 5.757 3.079 -0.037 1.00 89.56 186 SER A CA 1
ATOM 1422 C C . SER A 1 186 ? 6.119 2.870 -1.501 1.00 89.56 186 SER A C 1
ATOM 1424 O O . SER A 1 186 ? 6.045 1.759 -2.023 1.00 89.56 186 SER A O 1
ATOM 1426 N N . VAL A 1 187 ? 6.506 3.945 -2.171 1.00 89.50 187 VAL A N 1
ATOM 1427 C CA . VAL A 1 187 ? 7.009 3.930 -3.543 1.00 89.50 187 VAL A CA 1
ATOM 1428 C C . VAL A 1 187 ? 8.453 4.396 -3.520 1.00 89.50 187 VAL A C 1
ATOM 1430 O O . VAL A 1 187 ? 8.783 5.393 -2.880 1.00 89.50 187 VAL A O 1
ATOM 1433 N N . ILE A 1 188 ? 9.311 3.689 -4.247 1.00 93.06 188 ILE A N 1
ATOM 1434 C CA . ILE A 1 188 ? 10.683 4.111 -4.504 1.00 93.06 188 ILE A CA 1
ATOM 1435 C C . ILE A 1 188 ? 10.787 4.469 -5.981 1.00 93.06 188 ILE A C 1
ATOM 1437 O O . ILE A 1 188 ? 10.405 3.687 -6.852 1.00 93.06 188 ILE A O 1
ATOM 1441 N N . SER A 1 189 ? 11.305 5.661 -6.258 1.00 92.50 189 SER A N 1
ATOM 1442 C CA . SER A 1 189 ? 11.528 6.160 -7.614 1.00 92.50 189 SER A CA 1
ATOM 1443 C C . S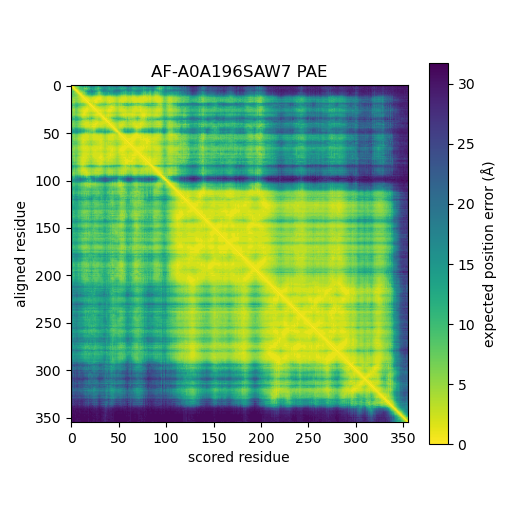ER A 1 189 ? 13.015 6.170 -7.937 1.00 92.50 189 SER A C 1
ATOM 1445 O O . SER A 1 189 ? 13.830 6.570 -7.108 1.00 92.50 189 SER A O 1
ATOM 1447 N N . VAL A 1 190 ? 13.368 5.778 -9.157 1.00 93.25 190 VAL A N 1
ATOM 1448 C CA . VAL A 1 190 ? 14.736 5.795 -9.681 1.00 93.25 190 VAL A CA 1
ATOM 1449 C C . VAL A 1 190 ? 14.769 6.662 -10.927 1.00 93.25 190 VAL A C 1
ATOM 1451 O O . VAL A 1 190 ? 14.005 6.442 -11.864 1.00 93.25 190 VAL A O 1
ATOM 1454 N N . TRP A 1 191 ? 15.671 7.635 -10.952 1.00 92.44 191 TRP A N 1
ATOM 1455 C CA . TRP A 1 191 ? 15.833 8.575 -12.051 1.00 92.44 191 TRP A CA 1
ATOM 1456 C C . TRP A 1 191 ? 17.254 8.534 -12.600 1.00 92.44 191 TRP A C 1
ATOM 1458 O O . TRP A 1 191 ? 18.212 8.698 -11.853 1.00 92.44 191 TRP A O 1
ATOM 1468 N N . ASP A 1 192 ? 17.384 8.355 -13.907 1.00 92.19 192 ASP A N 1
ATOM 1469 C CA . ASP A 1 192 ? 18.628 8.484 -14.652 1.00 92.19 192 ASP A CA 1
ATOM 1470 C C . ASP A 1 192 ? 18.904 9.961 -14.960 1.00 92.19 192 ASP A C 1
ATOM 1472 O O . ASP A 1 192 ? 18.180 10.625 -15.715 1.00 92.19 192 ASP A O 1
ATOM 1476 N N . ASN A 1 193 ? 19.980 10.485 -14.378 1.00 91.50 193 ASN A N 1
ATOM 1477 C CA . ASN A 1 193 ? 20.326 11.896 -14.490 1.00 91.50 193 ASN A CA 1
ATOM 1478 C C . ASN A 1 193 ? 20.854 12.290 -15.871 1.00 91.50 193 ASN A C 1
ATOM 1480 O O . ASN A 1 193 ? 20.764 13.471 -16.219 1.00 91.50 193 ASN A O 1
ATOM 1484 N N . VAL A 1 194 ? 21.344 11.346 -16.672 1.00 91.25 194 VAL A N 1
ATOM 1485 C CA . VAL A 1 194 ? 21.914 11.596 -18.001 1.00 91.25 194 VAL A CA 1
ATOM 1486 C C . VAL A 1 194 ? 20.834 11.447 -19.068 1.00 91.25 194 VAL A C 1
ATOM 1488 O O . VAL A 1 194 ? 20.538 12.401 -19.787 1.00 91.25 194 VAL A O 1
ATOM 1491 N N . ASN A 1 195 ? 20.180 10.285 -19.113 1.00 86.88 195 ASN A N 1
ATOM 1492 C CA . ASN A 1 195 ? 19.156 9.958 -20.107 1.00 86.88 195 ASN A CA 1
ATOM 1493 C C . ASN A 1 195 ? 17.816 10.654 -19.834 1.00 86.88 195 ASN A C 1
ATOM 1495 O O . ASN A 1 195 ? 16.952 10.688 -20.708 1.00 86.88 195 ASN A O 1
ATOM 1499 N N . LYS A 1 196 ? 17.629 11.228 -18.635 1.00 86.75 196 LYS A N 1
ATOM 1500 C CA . LYS A 1 196 ? 16.389 11.898 -18.210 1.00 86.75 196 LYS A CA 1
ATOM 1501 C C . LYS A 1 196 ? 15.166 10.984 -18.352 1.00 86.75 196 LYS A C 1
ATOM 1503 O O . LYS A 1 196 ? 14.122 11.387 -18.875 1.00 86.75 196 LYS A O 1
ATOM 1508 N N . THR A 1 197 ? 15.326 9.747 -17.903 1.00 85.75 197 THR A N 1
ATOM 1509 C CA . THR A 1 197 ? 14.280 8.728 -17.804 1.00 85.75 197 THR A CA 1
ATOM 1510 C C . THR A 1 197 ? 14.289 8.134 -16.401 1.00 85.75 197 THR A C 1
ATOM 1512 O O . THR A 1 197 ? 15.208 8.373 -15.624 1.00 85.75 197 THR A O 1
ATOM 1515 N N . GLY A 1 198 ? 13.267 7.368 -16.040 1.00 85.88 198 GLY A N 1
ATOM 1516 C CA . GLY A 1 198 ? 13.199 6.755 -14.723 1.00 85.88 198 GLY A CA 1
ATOM 1517 C C . GLY A 1 198 ? 12.129 5.684 -14.646 1.00 85.88 198 GLY A C 1
ATOM 1518 O O . GLY A 1 198 ? 11.384 5.485 -15.602 1.00 85.88 198 GLY A O 1
ATOM 1519 N N . THR A 1 199 ? 12.064 5.027 -13.498 1.00 85.38 199 THR A N 1
ATOM 1520 C CA . THR A 1 199 ? 11.021 4.066 -13.130 1.00 85.38 199 THR A CA 1
ATOM 1521 C C . THR A 1 199 ? 10.671 4.230 -11.657 1.00 85.38 199 THR A C 1
ATOM 1523 O O . THR A 1 199 ? 11.318 4.980 -10.925 1.00 85.38 199 THR A O 1
ATOM 1526 N N . GLN A 1 200 ? 9.631 3.537 -11.223 1.00 86.81 200 GLN A N 1
ATOM 1527 C CA . GLN 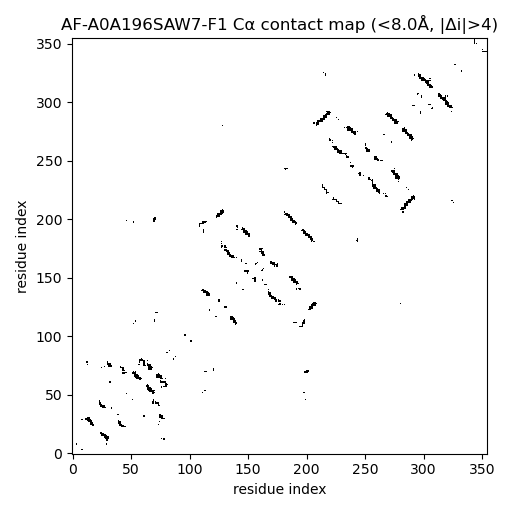A 1 200 ? 9.236 3.446 -9.829 1.00 86.81 200 GLN A CA 1
ATOM 1528 C C . GLN A 1 200 ? 8.745 2.034 -9.532 1.00 86.81 200 GLN A C 1
ATOM 1530 O O . GLN A 1 200 ? 8.282 1.335 -10.429 1.00 86.81 200 GLN A O 1
ATOM 1535 N N . PHE A 1 201 ? 8.813 1.632 -8.273 1.00 85.69 201 PHE A N 1
ATOM 1536 C CA . PHE A 1 201 ? 8.243 0.376 -7.801 1.00 85.69 201 PHE A CA 1
ATOM 1537 C C . PHE A 1 201 ? 7.655 0.570 -6.407 1.00 85.69 201 PHE A C 1
ATOM 1539 O O . PHE A 1 201 ? 8.126 1.401 -5.627 1.00 85.69 201 PHE A O 1
ATOM 1546 N N . SER A 1 202 ? 6.595 -0.180 -6.117 1.00 87.38 202 SER A N 1
ATOM 1547 C CA . SER A 1 202 ? 5.928 -0.141 -4.816 1.00 87.38 202 SER A CA 1
ATOM 1548 C C . SER A 1 202 ? 6.512 -1.217 -3.913 1.00 87.38 202 SER A C 1
ATOM 1550 O O . SER A 1 202 ? 6.769 -2.327 -4.365 1.00 87.38 202 SER A O 1
ATOM 1552 N N . MET A 1 203 ? 6.694 -0.887 -2.642 1.00 92.44 203 MET A N 1
ATOM 1553 C CA . MET A 1 203 ? 7.088 -1.811 -1.589 1.00 92.44 203 MET A CA 1
ATOM 1554 C C . MET A 1 203 ? 5.906 -2.020 -0.650 1.00 92.44 203 MET A C 1
ATOM 1556 O O . MET A 1 203 ? 5.282 -1.047 -0.223 1.00 92.44 203 MET A O 1
ATOM 1560 N N . ALA A 1 204 ? 5.623 -3.271 -0.304 1.00 92.81 204 ALA A N 1
ATOM 1561 C CA . ALA A 1 204 ? 4.727 -3.626 0.786 1.00 92.81 204 ALA A CA 1
ATOM 1562 C C . ALA A 1 204 ? 5.529 -3.779 2.082 1.00 92.81 204 ALA A C 1
ATOM 1564 O O . ALA A 1 204 ? 6.587 -4.408 2.110 1.00 92.81 204 ALA A O 1
ATOM 1565 N N . TYR A 1 205 ? 5.030 -3.226 3.175 1.00 94.19 205 TYR A N 1
ATOM 1566 C CA . TYR A 1 205 ? 5.721 -3.248 4.455 1.00 94.19 205 TYR A CA 1
ATOM 1567 C C . TYR A 1 205 ? 4.899 -3.966 5.515 1.00 94.19 205 TYR A C 1
ATOM 1569 O O . TYR A 1 205 ? 3.670 -3.920 5.552 1.00 94.19 205 TYR A O 1
ATOM 1577 N N . SER A 1 206 ? 5.622 -4.650 6.388 1.00 94.06 206 SER A N 1
ATOM 1578 C CA . SER A 1 206 ? 5.101 -5.343 7.556 1.00 94.06 206 SER A CA 1
ATOM 1579 C C . SER A 1 206 ? 6.018 -5.081 8.746 1.00 94.06 206 SER A C 1
ATOM 1581 O O . SER A 1 206 ? 7.066 -4.448 8.613 1.00 94.06 206 SER A O 1
ATOM 1583 N N . SER A 1 207 ? 5.619 -5.552 9.920 1.00 94.44 207 SER A N 1
ATOM 1584 C CA . SER A 1 207 ? 6.459 -5.495 11.108 1.00 94.44 207 SER A CA 1
ATOM 1585 C C . SER A 1 207 ? 6.234 -6.734 11.953 1.00 94.44 207 SER A C 1
ATOM 1587 O O . SER A 1 207 ? 5.114 -6.995 12.390 1.00 94.44 207 SER A O 1
ATOM 1589 N N . SER A 1 208 ? 7.297 -7.485 12.231 1.00 95.50 208 SER A N 1
ATOM 1590 C CA . SER A 1 208 ? 7.234 -8.591 13.195 1.00 95.50 208 SER A CA 1
ATOM 1591 C C . SER A 1 208 ? 7.133 -8.134 14.654 1.00 95.50 208 SER A C 1
ATOM 1593 O O . SER A 1 208 ? 6.947 -8.970 15.536 1.00 95.50 208 SER A O 1
ATOM 1595 N N . ASN A 1 209 ? 7.191 -6.824 14.915 1.00 94.19 209 ASN A N 1
ATOM 1596 C CA . ASN A 1 209 ? 6.909 -6.240 16.227 1.00 94.19 209 ASN A CA 1
ATOM 1597 C C . ASN A 1 209 ? 5.431 -5.861 16.423 1.00 94.19 209 ASN A C 1
ATOM 1599 O O . ASN A 1 209 ? 5.094 -5.262 17.450 1.00 94.19 209 ASN A O 1
ATOM 1603 N N . MET A 1 210 ? 4.561 -6.188 15.461 1.00 94.00 210 MET A N 1
ATOM 1604 C CA . MET A 1 210 ? 3.119 -5.998 15.595 1.00 94.00 210 MET A CA 1
ATOM 1605 C C . MET A 1 210 ? 2.581 -6.779 16.799 1.00 94.00 210 MET A C 1
ATOM 1607 O O . MET A 1 210 ? 2.928 -7.944 17.008 1.00 94.00 210 MET A O 1
ATOM 1611 N N . LYS A 1 211 ? 1.758 -6.116 17.603 1.00 93.69 211 LYS A N 1
ATOM 1612 C CA . LYS A 1 211 ? 1.101 -6.654 18.793 1.00 93.69 211 LYS A CA 1
ATOM 1613 C C . LYS A 1 211 ? -0.354 -6.985 18.503 1.00 93.69 211 LYS A C 1
ATOM 1615 O O . LYS A 1 211 ? -0.860 -6.738 17.406 1.00 93.69 211 LYS A O 1
ATOM 1620 N N . ASP A 1 212 ? -1.003 -7.562 19.506 1.00 88.94 212 ASP A N 1
ATOM 1621 C CA . ASP A 1 212 ? -2.426 -7.845 19.449 1.00 88.94 212 ASP A CA 1
ATOM 1622 C C . ASP A 1 212 ? -3.223 -6.557 19.243 1.00 88.94 212 ASP A C 1
ATOM 1624 O O . ASP A 1 212 ? -2.818 -5.455 19.619 1.00 88.94 212 ASP A O 1
ATOM 1628 N N . THR A 1 213 ? -4.358 -6.722 18.581 1.00 91.06 213 THR A N 1
ATOM 1629 C CA . THR A 1 213 ? -5.237 -5.620 18.221 1.00 91.06 213 THR A CA 1
ATOM 1630 C C . THR A 1 213 ? -6.098 -5.198 19.407 1.00 91.06 213 THR A C 1
ATOM 1632 O O . THR A 1 213 ? -6.701 -6.046 20.062 1.00 91.06 213 THR A O 1
ATOM 1635 N N . SER A 1 214 ? -6.261 -3.889 19.598 1.00 93.25 214 SER A N 1
ATOM 1636 C CA . SER A 1 214 ? -7.246 -3.323 20.524 1.00 93.25 214 SER A CA 1
ATOM 1637 C C . SER A 1 214 ? -8.412 -2.692 19.763 1.00 93.25 214 SER A C 1
ATOM 1639 O O . SER A 1 214 ? -8.231 -2.076 18.712 1.00 93.25 214 SER A O 1
ATOM 1641 N N . VAL A 1 215 ? -9.625 -2.823 20.301 1.00 93.81 215 VAL A N 1
ATOM 1642 C CA . VAL A 1 215 ? -10.847 -2.273 19.696 1.00 93.81 215 VAL A CA 1
ATOM 1643 C C . VAL A 1 215 ? -11.539 -1.346 20.685 1.00 93.81 215 VAL A C 1
ATOM 1645 O O . VAL A 1 215 ? -11.727 -1.703 21.845 1.00 93.81 215 VAL A O 1
ATOM 1648 N N . ALA A 1 216 ? -11.937 -0.173 20.205 1.00 95.62 216 ALA A N 1
ATOM 1649 C CA . ALA A 1 216 ? -12.819 0.753 20.894 1.00 95.62 216 ALA A CA 1
ATOM 1650 C C . ALA A 1 216 ? -14.110 0.919 20.085 1.00 95.62 216 ALA A C 1
ATOM 1652 O O . ALA A 1 216 ? -14.132 0.703 18.872 1.00 95.62 216 ALA A O 1
ATOM 1653 N N . PHE A 1 217 ? -15.182 1.335 20.750 1.00 94.62 217 PHE A N 1
ATOM 1654 C CA . PHE A 1 217 ? -16.483 1.533 20.121 1.00 94.62 217 PHE A CA 1
ATOM 1655 C C . PHE A 1 217 ? -16.985 2.953 20.359 1.00 94.62 217 PHE A C 1
ATOM 1657 O O . PHE A 1 217 ? -16.822 3.491 21.455 1.00 94.62 217 PHE A O 1
ATOM 1664 N N . VAL A 1 218 ? -17.614 3.547 19.345 1.00 95.75 218 VAL A N 1
ATOM 1665 C CA . VAL A 1 218 ? -18.243 4.876 19.425 1.00 95.75 218 VAL A CA 1
ATOM 1666 C C . VAL A 1 218 ? -19.603 4.868 18.730 1.00 95.75 218 VAL A C 1
ATOM 1668 O O . VAL A 1 218 ? -19.851 4.055 17.843 1.00 95.75 218 VAL A O 1
ATOM 1671 N N . THR A 1 219 ? -20.498 5.772 19.130 1.00 95.81 219 THR A N 1
ATOM 1672 C CA . THR A 1 219 ? -21.864 5.846 18.583 1.00 95.81 219 THR A CA 1
ATOM 1673 C C . THR A 1 219 ? -21.999 6.983 17.573 1.00 95.81 219 THR A C 1
ATOM 1675 O O . THR A 1 219 ? -21.685 8.132 17.884 1.00 95.81 219 THR A O 1
ATOM 1678 N N . VAL A 1 220 ? -22.493 6.677 16.373 1.00 95.50 220 VAL A N 1
ATOM 1679 C CA . VAL A 1 220 ? -22.778 7.663 15.317 1.00 95.50 220 VAL A CA 1
ATOM 1680 C C . VAL A 1 220 ? -23.878 8.630 15.770 1.00 95.50 220 VAL A C 1
ATOM 1682 O O . VAL A 1 220 ? -24.850 8.232 16.406 1.00 95.50 220 VAL A O 1
ATOM 1685 N N . GLY A 1 221 ? -23.724 9.918 15.464 1.00 94.75 221 GLY A N 1
ATOM 1686 C CA . GLY A 1 221 ? -24.577 11.017 15.920 1.00 94.75 221 GLY A CA 1
ATOM 1687 C C . GLY A 1 221 ? -24.313 11.456 17.366 1.00 94.75 221 GLY A C 1
ATOM 1688 O O . GLY A 1 221 ? -24.862 12.464 17.812 1.00 94.75 221 GLY A O 1
ATOM 1689 N N . ALA A 1 222 ? -23.465 10.727 18.098 1.00 94.81 222 ALA A N 1
ATOM 1690 C CA . ALA A 1 222 ? -23.115 10.988 19.490 1.00 94.81 222 ALA A CA 1
ATOM 1691 C C . ALA A 1 222 ? -21.659 10.582 19.793 1.00 94.81 222 ALA A C 1
ATOM 1693 O O . ALA A 1 222 ? -21.386 9.940 20.808 1.00 94.81 222 ALA A O 1
ATOM 1694 N N . LEU A 1 223 ? -20.721 10.947 18.907 1.00 95.81 223 LEU A N 1
ATOM 1695 C CA . LEU A 1 223 ? -19.317 10.554 19.044 1.00 95.81 223 LEU A CA 1
ATOM 1696 C C . LEU A 1 223 ? -18.720 10.968 20.396 1.00 95.81 223 LEU A C 1
ATOM 1698 O O . LEU A 1 223 ? -18.786 12.132 20.814 1.00 95.81 223 LEU A O 1
ATOM 1702 N N . THR A 1 224 ? -18.059 10.004 21.027 1.00 96.56 224 THR A N 1
ATOM 1703 C CA . THR A 1 224 ? -17.211 10.172 22.207 1.00 96.56 224 THR A CA 1
ATOM 1704 C C . THR A 1 224 ? -15.756 9.920 21.838 1.00 96.56 224 THR A C 1
ATOM 1706 O O . THR A 1 224 ? -15.462 9.394 20.764 1.00 96.56 224 THR A O 1
ATOM 1709 N N . ASP A 1 225 ? -14.841 10.282 22.733 1.00 98.12 225 ASP A N 1
ATOM 1710 C CA . ASP A 1 225 ? -13.444 9.880 22.591 1.00 98.12 225 ASP A CA 1
ATOM 1711 C C . ASP A 1 225 ? -13.346 8.347 22.587 1.00 98.12 225 ASP A C 1
ATOM 1713 O O . ASP A 1 225 ? -14.075 7.660 23.312 1.00 98.12 225 ASP A O 1
ATOM 1717 N N . ALA A 1 226 ? -12.454 7.814 21.756 1.00 97.69 226 ALA A N 1
ATOM 1718 C CA . ALA A 1 226 ? -12.176 6.389 21.699 1.00 97.69 226 ALA A CA 1
ATOM 1719 C C . ALA A 1 226 ? -11.124 6.034 22.751 1.00 97.69 226 ALA A C 1
ATOM 1721 O O . ALA A 1 226 ? -10.057 6.646 22.801 1.00 97.69 226 ALA A O 1
ATOM 1722 N N . VAL A 1 227 ? -11.420 5.040 23.585 1.00 97.25 227 VAL A N 1
ATOM 1723 C CA . VAL A 1 227 ? -10.562 4.634 24.702 1.00 97.25 227 VAL A CA 1
ATOM 1724 C C . VAL A 1 227 ? -10.075 3.211 24.476 1.00 97.25 227 VAL A C 1
ATOM 1726 O O . VAL A 1 227 ? -10.877 2.296 24.310 1.00 97.25 227 VAL A O 1
ATOM 1729 N N . PHE A 1 228 ? -8.759 3.033 24.501 1.00 96.88 228 PHE A N 1
ATOM 1730 C CA . PHE A 1 228 ? -8.083 1.754 24.345 1.00 96.88 228 PHE A CA 1
ATOM 1731 C C . PHE A 1 228 ? -7.278 1.433 25.598 1.00 96.88 228 PHE A C 1
ATOM 1733 O O . PHE A 1 228 ? -6.486 2.252 26.068 1.00 96.88 228 PHE A O 1
ATOM 1740 N N . THR A 1 229 ? -7.424 0.210 26.097 1.00 93.81 229 THR A N 1
ATOM 1741 C CA . THR A 1 229 ? -6.495 -0.358 27.075 1.00 93.81 229 THR A CA 1
ATOM 1742 C C . THR A 1 229 ? -5.353 -1.035 26.325 1.00 93.81 229 THR A C 1
ATOM 1744 O O . THR A 1 229 ? -5.588 -1.868 25.447 1.00 93.81 229 THR A O 1
ATOM 1747 N N . LEU A 1 230 ? -4.123 -0.641 26.646 1.00 93.19 230 LEU A N 1
ATOM 1748 C CA . LEU A 1 230 ? -2.890 -1.166 26.069 1.00 93.19 230 LEU A CA 1
ATOM 1749 C C . LEU A 1 230 ? -2.055 -1.794 27.193 1.00 93.19 230 LEU A C 1
ATOM 1751 O O . LEU A 1 230 ? -1.230 -1.136 27.832 1.00 93.19 230 LEU A O 1
ATOM 1755 N N . ASP A 1 231 ? -2.308 -3.074 27.463 1.00 84.81 231 ASP A N 1
ATOM 1756 C CA . ASP A 1 231 ? -1.685 -3.786 28.578 1.00 84.81 231 ASP A CA 1
ATOM 1757 C C . ASP A 1 231 ? -0.160 -3.866 28.433 1.00 84.81 231 ASP A C 1
ATOM 1759 O O . ASP A 1 231 ? 0.383 -4.224 27.388 1.00 84.81 231 ASP A O 1
ATOM 1763 N N . GLY A 1 232 ? 0.550 -3.533 29.513 1.00 87.31 232 GLY A N 1
ATOM 1764 C CA . GLY A 1 232 ? 2.015 -3.566 29.549 1.00 87.31 232 GLY A CA 1
ATOM 1765 C C . GLY A 1 232 ? 2.707 -2.431 28.786 1.00 87.31 232 GLY A C 1
ATOM 1766 O O . GLY A 1 232 ? 3.935 -2.435 28.696 1.00 87.31 232 GLY A O 1
ATOM 1767 N N . VAL A 1 233 ? 1.958 -1.451 28.273 1.00 94.12 233 VAL A N 1
ATOM 1768 C CA . VAL A 1 233 ? 2.510 -0.268 27.604 1.00 94.12 233 VAL A CA 1
ATOM 1769 C C . VAL A 1 233 ? 2.770 0.838 28.626 1.00 94.12 233 VAL A C 1
ATOM 1771 O O . VAL A 1 233 ? 1.876 1.246 29.365 1.00 94.12 233 VAL A O 1
ATOM 1774 N N . SER A 1 234 ? 4.007 1.334 28.676 1.00 92.44 234 SER A N 1
ATOM 1775 C CA . SER A 1 234 ? 4.410 2.417 29.586 1.00 92.44 234 SER A CA 1
ATOM 1776 C C . SER A 1 234 ? 4.421 3.797 28.933 1.00 92.44 234 SER A C 1
ATOM 1778 O O . SER A 1 234 ? 4.349 4.802 29.635 1.00 92.44 234 SER A O 1
ATOM 1780 N N . GLU A 1 235 ? 4.502 3.860 27.605 1.00 94.75 235 GLU A N 1
ATOM 1781 C CA . GLU A 1 235 ? 4.537 5.106 26.838 1.00 94.75 235 GLU A CA 1
ATOM 1782 C C . GLU A 1 235 ? 3.978 4.913 25.427 1.00 94.75 235 GLU A C 1
ATOM 1784 O O . GLU A 1 235 ? 4.041 3.816 24.873 1.00 94.75 235 GLU A O 1
ATOM 1789 N N . VAL A 1 236 ? 3.476 5.994 24.834 1.00 96.00 236 VAL A N 1
ATOM 1790 C CA . VAL A 1 236 ? 3.106 6.066 23.416 1.00 96.00 236 VAL A CA 1
ATOM 1791 C C . VAL A 1 236 ? 3.974 7.137 22.774 1.00 96.00 236 VAL A C 1
ATOM 1793 O O . VAL A 1 236 ? 3.915 8.298 23.174 1.00 96.00 236 VAL A O 1
ATOM 1796 N N . SER A 1 237 ? 4.796 6.732 21.809 1.0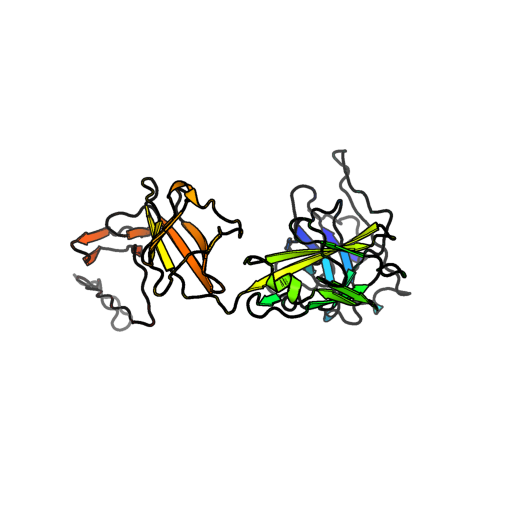0 94.19 237 SER A N 1
ATOM 1797 C CA . SER A 1 237 ? 5.719 7.614 21.095 1.00 94.19 237 SER A CA 1
ATOM 1798 C C . SER A 1 237 ? 4.991 8.435 20.030 1.00 94.19 237 SER A C 1
ATOM 1800 O O . SER A 1 237 ? 5.258 9.621 19.902 1.00 94.19 237 SER A O 1
ATOM 1802 N N . MET A 1 238 ? 4.055 7.814 19.308 1.00 95.31 238 MET A N 1
ATOM 1803 C CA . MET A 1 238 ? 3.225 8.451 18.279 1.00 95.31 238 MET A CA 1
ATOM 1804 C C . MET A 1 238 ? 1.977 7.603 18.000 1.00 95.31 238 MET A C 1
ATOM 1806 O O . MET A 1 238 ? 1.941 6.406 18.313 1.00 95.31 238 MET A O 1
ATOM 1810 N N . VAL A 1 239 ? 0.965 8.219 17.391 1.00 97.06 239 VAL A N 1
ATOM 1811 C CA . VAL A 1 239 ? -0.225 7.535 16.869 1.00 97.06 239 VAL A CA 1
ATOM 1812 C C . VAL A 1 239 ? -0.357 7.880 15.395 1.00 97.06 239 VAL A C 1
ATOM 1814 O O . VAL A 1 239 ? -0.408 9.055 15.040 1.00 97.06 239 VAL A O 1
ATOM 1817 N N . LEU A 1 240 ? -0.417 6.859 14.548 1.00 96.25 240 LEU A N 1
ATOM 1818 C CA . LEU A 1 240 ? -0.579 7.003 13.108 1.00 96.25 240 LEU A CA 1
ATOM 1819 C C . LEU A 1 240 ? -2.029 6.717 12.708 1.00 96.25 240 LEU A C 1
ATOM 1821 O O . LEU A 1 240 ? -2.666 5.830 13.280 1.00 96.25 240 LEU A O 1
ATOM 1825 N N . ASP A 1 241 ? -2.544 7.441 11.721 1.00 94.56 241 ASP A N 1
ATOM 1826 C CA . ASP A 1 241 ? -3.836 7.157 11.096 1.00 94.56 241 ASP A CA 1
ATOM 1827 C C . ASP A 1 241 ? -3.759 5.979 10.099 1.00 94.56 241 ASP A C 1
ATOM 1829 O O . ASP A 1 241 ? -2.705 5.379 9.866 1.00 94.56 241 ASP A O 1
ATOM 1833 N N . LYS A 1 242 ? -4.895 5.647 9.471 1.00 89.69 242 LYS A N 1
ATOM 1834 C CA . LYS A 1 242 ? -4.993 4.579 8.457 1.00 89.69 242 LYS A CA 1
ATOM 1835 C C . LYS A 1 242 ? -4.059 4.766 7.251 1.00 89.69 242 LYS A C 1
ATOM 1837 O O . LYS A 1 242 ? -3.749 3.790 6.569 1.00 89.69 242 LYS A O 1
ATOM 1842 N N . ASP A 1 243 ? -3.663 6.006 6.966 1.00 88.12 243 ASP A N 1
ATOM 1843 C CA . ASP A 1 243 ? -2.797 6.391 5.853 1.00 88.12 243 ASP A CA 1
ATOM 1844 C C . ASP A 1 243 ? -1.333 6.538 6.315 1.00 88.12 243 ASP A C 1
ATOM 1846 O O . ASP A 1 243 ? -0.465 6.903 5.526 1.00 88.12 243 ASP A O 1
ATOM 1850 N N . SER A 1 244 ? -1.041 6.150 7.565 1.00 89.12 244 SER A N 1
ATOM 1851 C CA . SER A 1 244 ? 0.272 6.219 8.220 1.00 89.12 244 SER A CA 1
ATOM 1852 C C . SER A 1 244 ? 0.774 7.643 8.483 1.00 89.12 244 SER A C 1
ATOM 1854 O O . SER A 1 244 ? 1.975 7.846 8.639 1.00 89.12 244 SER A O 1
ATOM 1856 N N . ASN A 1 245 ? -0.124 8.629 8.554 1.00 91.56 245 ASN A N 1
ATOM 1857 C CA . ASN A 1 245 ? 0.235 9.979 8.981 1.00 91.56 245 ASN A CA 1
ATOM 1858 C C . ASN A 1 245 ? 0.179 10.082 10.502 1.00 91.56 245 ASN A C 1
ATOM 1860 O O . ASN A 1 245 ? -0.766 9.596 11.125 1.00 91.56 245 ASN A O 1
ATOM 1864 N N . GLU A 1 246 ? 1.154 10.767 11.094 1.00 94.81 246 GLU A N 1
ATOM 1865 C CA . GLU A 1 246 ? 1.128 11.069 12.522 1.00 94.81 246 GLU A CA 1
ATOM 1866 C C . GLU A 1 246 ? -0.024 12.020 12.859 1.00 94.81 246 GLU A C 1
ATOM 1868 O O . GLU A 1 246 ? -0.223 13.065 12.233 1.00 94.81 246 GLU A O 1
ATOM 1873 N N . ILE A 1 247 ? -0.788 11.642 13.877 1.00 96.06 247 ILE A N 1
ATOM 1874 C CA . ILE A 1 247 ? -1.851 12.458 14.446 1.00 96.06 247 ILE A CA 1
ATOM 1875 C C . ILE A 1 247 ? -1.231 13.456 15.417 1.00 96.06 247 ILE A C 1
ATOM 1877 O O . ILE A 1 247 ? -0.375 13.103 16.224 1.00 96.06 247 ILE A O 1
ATOM 1881 N N . ASP A 1 248 ? -1.713 14.699 15.386 1.00 96.31 248 ASP A N 1
ATOM 1882 C CA . ASP A 1 248 ? -1.272 15.742 16.311 1.00 96.31 248 ASP A CA 1
ATOM 1883 C C . ASP A 1 248 ? -1.380 15.274 17.777 1.00 96.31 248 ASP A C 1
ATOM 1885 O O . ASP A 1 248 ? -2.427 14.795 18.220 1.00 96.31 248 ASP A O 1
ATOM 1889 N N . ALA A 1 249 ? -0.304 15.449 18.550 1.00 95.25 249 ALA A N 1
ATOM 1890 C CA . ALA A 1 249 ? -0.220 15.007 19.943 1.00 95.25 249 ALA A CA 1
ATOM 1891 C C . ALA A 1 249 ? -1.278 15.637 20.869 1.00 95.25 249 ALA A C 1
ATOM 1893 O O . ALA A 1 249 ? -1.556 15.114 21.944 1.00 95.25 249 ALA A O 1
ATOM 1894 N N . SER A 1 250 ? -1.902 16.752 20.477 1.00 96.88 250 SER A N 1
ATOM 1895 C CA . SER A 1 250 ? -3.032 17.338 21.202 1.00 96.88 250 SER A CA 1
ATOM 1896 C C . SER A 1 250 ? -4.346 16.573 21.009 1.00 96.88 250 SER A C 1
ATOM 1898 O O . SER A 1 250 ? -5.302 16.824 21.750 1.00 96.88 250 SER A O 1
ATOM 1900 N N . LEU A 1 251 ? -4.415 15.649 20.047 1.00 98.06 251 LEU A N 1
ATOM 1901 C CA . LEU A 1 251 ? -5.601 14.864 19.692 1.00 98.06 251 LEU A CA 1
ATOM 1902 C C . LEU A 1 251 ? -5.620 13.470 20.327 1.00 98.06 251 LEU A C 1
ATOM 1904 O O . LEU A 1 251 ? -6.585 12.730 20.142 1.00 98.06 251 LEU A O 1
ATOM 1908 N N . TYR A 1 252 ? -4.617 13.128 21.133 1.00 98.19 252 TYR A N 1
ATOM 1909 C CA . TYR A 1 252 ? -4.644 11.927 21.956 1.00 98.19 252 TYR A CA 1
ATOM 1910 C C . TYR A 1 252 ? -3.951 12.148 23.301 1.00 98.19 252 TYR A C 1
ATOM 1912 O O . TYR A 1 252 ? -3.173 13.078 23.491 1.00 98.19 252 TYR A O 1
ATOM 1920 N N . THR A 1 253 ? -4.250 11.291 24.271 1.00 97.81 253 THR A N 1
ATOM 1921 C CA . THR A 1 253 ? -3.551 11.257 25.558 1.00 97.81 253 THR A CA 1
ATOM 1922 C C . THR A 1 253 ? -3.264 9.823 25.942 1.00 97.81 253 THR A C 1
ATOM 1924 O O . THR A 1 253 ? -4.137 8.971 25.793 1.00 97.81 253 THR A O 1
ATOM 1927 N N . PHE A 1 254 ? -2.086 9.566 26.499 1.00 97.81 254 PHE A N 1
ATOM 1928 C CA . PHE A 1 254 ? -1.750 8.270 27.068 1.00 97.81 254 PHE A CA 1
ATOM 1929 C C . PHE A 1 254 ? -1.433 8.412 28.554 1.00 97.81 254 PHE A C 1
ATOM 1931 O O . PHE A 1 254 ? -0.589 9.225 28.938 1.00 97.81 254 PHE A O 1
ATOM 1938 N N . LYS A 1 255 ? -2.125 7.643 29.395 1.00 95.94 255 LYS A N 1
ATOM 1939 C CA . LYS A 1 255 ? -1.903 7.633 30.841 1.00 95.94 255 LYS A CA 1
ATOM 1940 C C . LYS A 1 255 ? -2.279 6.280 31.430 1.00 95.94 255 LYS A C 1
ATOM 1942 O O . LYS A 1 255 ? -3.340 5.752 31.121 1.00 95.94 255 LYS A O 1
ATOM 1947 N N . ASP A 1 256 ? -1.419 5.754 32.302 1.00 93.06 256 ASP A N 1
ATOM 1948 C CA . ASP A 1 256 ? -1.668 4.536 33.084 1.00 93.06 256 ASP A CA 1
ATOM 1949 C C . ASP A 1 256 ? -2.148 3.346 32.217 1.00 93.06 256 ASP A C 1
ATOM 1951 O O . ASP A 1 256 ? -3.128 2.681 32.543 1.00 93.06 256 ASP A O 1
ATOM 1955 N N . GLY A 1 257 ? -1.496 3.106 31.069 1.00 94.56 257 GLY A N 1
ATOM 1956 C CA . GLY A 1 257 ? -1.857 2.016 30.146 1.00 94.56 257 GLY A CA 1
ATOM 1957 C C . GLY A 1 257 ? -3.093 2.283 29.278 1.00 94.56 257 GLY A C 1
ATOM 1958 O O . GLY A 1 257 ? -3.503 1.418 28.509 1.00 94.56 257 GLY A O 1
ATOM 1959 N N . THR A 1 258 ? -3.700 3.466 29.381 1.00 97.00 258 THR A N 1
ATOM 1960 C CA . THR A 1 258 ? -4.902 3.841 28.630 1.00 97.00 258 THR A CA 1
ATOM 1961 C C . THR A 1 258 ? -4.577 4.911 27.596 1.00 97.00 258 THR A C 1
ATOM 1963 O O . THR A 1 258 ? -4.107 5.998 27.941 1.00 97.00 258 THR A O 1
ATOM 1966 N N . LEU A 1 259 ? -4.853 4.608 26.328 1.00 98.19 259 LEU A N 1
ATOM 1967 C CA . LEU A 1 259 ? -4.827 5.570 25.232 1.00 98.19 259 LEU A CA 1
ATOM 1968 C C . LEU A 1 259 ? -6.240 6.106 24.997 1.00 98.19 259 LEU A C 1
ATOM 1970 O O . LEU A 1 259 ? -7.165 5.337 24.751 1.00 98.19 259 LEU A O 1
ATOM 1974 N N . THR A 1 260 ? -6.383 7.424 24.995 1.00 98.25 260 THR A N 1
ATOM 1975 C CA . THR A 1 260 ? -7.610 8.112 24.591 1.00 98.25 260 THR A CA 1
ATOM 1976 C C . THR A 1 260 ? -7.339 8.888 23.313 1.00 98.25 260 THR A C 1
ATOM 1978 O O . THR A 1 260 ? -6.504 9.790 23.316 1.00 98.25 260 THR A O 1
ATOM 1981 N N . ILE A 1 261 ? -8.050 8.558 22.238 1.00 98.38 261 ILE A N 1
ATOM 1982 C CA . ILE A 1 261 ? -8.047 9.295 20.972 1.00 98.38 261 ILE A CA 1
ATOM 1983 C C . ILE A 1 261 ? -9.285 10.191 20.948 1.00 98.38 261 ILE A C 1
ATOM 1985 O O . ILE A 1 261 ? -10.407 9.713 21.134 1.00 98.38 261 ILE A O 1
ATOM 1989 N N . LYS A 1 262 ? -9.097 11.495 20.730 1.00 98.06 262 LYS A N 1
ATOM 1990 C CA . LYS A 1 262 ? -10.200 12.459 20.741 1.00 98.06 262 LYS A CA 1
ATOM 1991 C C . LYS A 1 262 ? -11.176 12.201 19.603 1.00 98.06 262 LYS A C 1
ATOM 1993 O O . LYS A 1 262 ? -10.775 11.895 18.484 1.00 98.06 262 LYS A O 1
ATOM 1998 N N . LYS A 1 263 ? -12.462 12.432 19.854 1.00 97.25 263 LYS A N 1
ATOM 1999 C CA . LYS A 1 263 ? -13.508 12.291 18.830 1.00 97.25 263 LYS A CA 1
ATOM 2000 C C . LYS A 1 263 ? -13.282 13.137 17.572 1.00 97.25 263 LYS A C 1
ATOM 2002 O O . LYS A 1 263 ? -13.798 12.790 16.518 1.00 97.25 263 LYS A O 1
ATOM 2007 N N . ASP A 1 264 ? -12.518 14.226 17.678 1.00 96.06 264 ASP A N 1
ATOM 2008 C CA . ASP A 1 264 ? -12.267 15.172 16.584 1.00 96.06 264 ASP A CA 1
ATOM 2009 C C . ASP A 1 264 ? -11.486 14.548 15.411 1.00 96.06 264 ASP A C 1
ATOM 2011 O O . ASP A 1 264 ? -11.534 15.078 14.304 1.00 96.06 264 ASP A O 1
ATOM 2015 N N . VAL A 1 265 ? -10.798 13.417 15.625 1.00 95.94 265 VAL A N 1
ATOM 2016 C CA . VAL A 1 265 ? -10.136 12.645 14.552 1.00 95.94 265 VAL A CA 1
ATOM 2017 C C . VAL A 1 265 ? -10.969 11.461 14.054 1.00 95.94 265 VAL A C 1
ATOM 2019 O O . VAL A 1 265 ? -10.522 10.698 13.199 1.00 95.94 265 VAL A O 1
ATOM 2022 N N . LEU A 1 266 ? -12.177 11.278 14.589 1.00 96.19 266 LEU A N 1
ATOM 2023 C CA . LEU A 1 266 ? -13.089 10.213 14.191 1.00 96.19 266 LEU A CA 1
ATOM 2024 C C . LEU A 1 266 ? -14.077 10.722 13.140 1.00 96.19 266 LEU A C 1
ATOM 2026 O O . LEU A 1 266 ? -14.427 11.899 13.086 1.00 96.19 266 LEU A O 1
ATOM 2030 N N . THR A 1 267 ? -14.562 9.807 12.304 1.00 92.12 267 THR A N 1
ATOM 2031 C CA . THR A 1 267 ? -15.633 10.110 11.352 1.00 92.12 267 THR A CA 1
ATOM 2032 C C . THR A 1 267 ? -16.981 9.772 11.975 1.00 92.12 267 THR A C 1
ATOM 2034 O O . THR A 1 267 ? -17.172 8.659 12.459 1.00 92.12 267 THR A O 1
ATOM 2037 N N . ASP A 1 268 ? -17.937 10.701 11.912 1.00 94.81 268 ASP A N 1
ATOM 2038 C CA . ASP A 1 268 ? -19.309 10.473 12.383 1.00 94.81 268 ASP A CA 1
ATOM 2039 C C . ASP A 1 268 ? -20.135 9.685 11.353 1.00 94.81 268 ASP A C 1
ATOM 2041 O O . ASP A 1 268 ? -21.043 10.197 10.696 1.00 94.81 268 ASP A O 1
ATOM 2045 N N . LYS A 1 269 ? -19.724 8.437 11.117 1.00 95.31 269 LYS A N 1
ATOM 2046 C CA . LYS A 1 269 ? -20.328 7.523 10.148 1.00 95.31 269 LYS A CA 1
ATOM 2047 C C . LYS A 1 269 ? -20.051 6.081 10.556 1.00 95.31 269 LYS A C 1
ATOM 2049 O O . LYS A 1 269 ? -18.972 5.785 11.058 1.00 95.31 269 LYS A O 1
ATOM 2054 N N . ALA A 1 270 ? -20.996 5.188 10.260 1.00 93.62 270 ALA A N 1
ATOM 2055 C CA . ALA A 1 270 ? -20.803 3.759 10.461 1.00 93.62 270 ALA A CA 1
ATOM 2056 C C . ALA A 1 270 ? -19.575 3.240 9.690 1.00 93.62 270 ALA A C 1
ATOM 2058 O O . ALA A 1 270 ? -19.406 3.541 8.500 1.00 93.62 270 ALA A O 1
ATOM 2059 N N . GLY A 1 271 ? -18.729 2.467 10.368 1.00 94.06 271 GLY A N 1
ATOM 2060 C CA . GLY A 1 271 ? -17.503 1.912 9.805 1.00 94.06 271 GLY A CA 1
ATOM 2061 C C . GLY A 1 271 ? -16.383 1.743 10.826 1.00 94.06 271 GLY A C 1
ATOM 2062 O O . GLY A 1 271 ? -16.578 1.879 12.031 1.00 94.06 271 GLY A O 1
ATOM 2063 N N . VAL A 1 272 ? -15.191 1.436 10.317 1.00 94.88 272 VAL A N 1
ATOM 2064 C CA . VAL A 1 272 ? -13.983 1.246 11.122 1.00 94.88 272 VAL A CA 1
ATOM 2065 C C . VAL A 1 272 ? -12.979 2.340 10.798 1.00 94.88 272 VAL A C 1
ATOM 2067 O O . VAL A 1 272 ? -12.622 2.531 9.634 1.00 94.88 272 VAL A O 1
ATOM 2070 N N . THR A 1 273 ? -12.487 3.008 11.834 1.00 96.38 273 THR A N 1
ATOM 2071 C CA . THR A 1 273 ? -11.303 3.865 11.753 1.00 96.38 273 THR A CA 1
ATOM 2072 C C . THR A 1 273 ? -10.116 3.101 12.323 1.00 96.38 273 THR A C 1
ATOM 2074 O O . THR A 1 273 ? -10.177 2.618 13.452 1.00 96.38 273 THR A O 1
ATOM 2077 N N . GLU A 1 274 ? -9.048 2.971 11.542 1.00 96.00 274 GLU A N 1
ATOM 2078 C CA . GLU A 1 274 ? -7.807 2.323 11.966 1.00 96.00 274 GLU A CA 1
ATOM 2079 C C . GLU A 1 274 ? -6.792 3.359 12.455 1.00 96.00 274 GLU A C 1
ATOM 2081 O O . GLU A 1 274 ? -6.620 4.412 11.837 1.00 96.00 274 GLU A O 1
ATOM 2086 N N . PHE A 1 275 ? -6.092 2.998 13.525 1.00 97.19 275 PHE A N 1
ATOM 2087 C CA . PHE A 1 275 ? -4.915 3.671 14.043 1.00 97.19 275 PHE A CA 1
ATOM 2088 C C . PHE A 1 275 ? -3.792 2.658 14.279 1.00 97.19 275 PHE A C 1
ATOM 2090 O O . PHE A 1 275 ? -4.043 1.497 14.613 1.00 97.19 275 PHE A O 1
ATOM 2097 N N . MET A 1 276 ? -2.549 3.115 14.169 1.00 96.88 276 MET A N 1
ATOM 2098 C CA . MET A 1 276 ? -1.373 2.361 14.592 1.00 96.88 276 MET A CA 1
ATOM 2099 C C . MET A 1 276 ? -0.661 3.109 15.713 1.00 96.88 276 MET A C 1
ATOM 2101 O O . MET A 1 276 ? -0.155 4.210 15.514 1.00 96.88 276 MET A O 1
ATOM 2105 N N . VAL A 1 277 ? -0.613 2.514 16.901 1.00 96.88 277 VAL A N 1
ATOM 2106 C CA . VAL A 1 277 ? 0.039 3.117 18.067 1.00 96.88 277 VAL A CA 1
ATOM 2107 C C . VAL A 1 277 ? 1.464 2.598 18.164 1.00 96.88 277 VAL A C 1
ATOM 2109 O O . VAL A 1 277 ? 1.692 1.388 18.174 1.00 96.88 277 VAL A O 1
ATOM 2112 N N . VAL A 1 278 ? 2.428 3.507 18.266 1.00 95.12 278 VAL A N 1
ATOM 2113 C CA . VAL A 1 278 ? 3.850 3.166 18.357 1.00 95.12 278 VAL A CA 1
ATOM 2114 C C . VAL A 1 278 ? 4.323 3.343 19.796 1.00 95.12 278 VAL A C 1
ATOM 2116 O O . VAL A 1 278 ? 4.132 4.401 20.397 1.00 95.12 278 VAL A O 1
ATOM 2119 N N . SER A 1 279 ? 4.967 2.315 20.347 1.00 94.12 279 SER 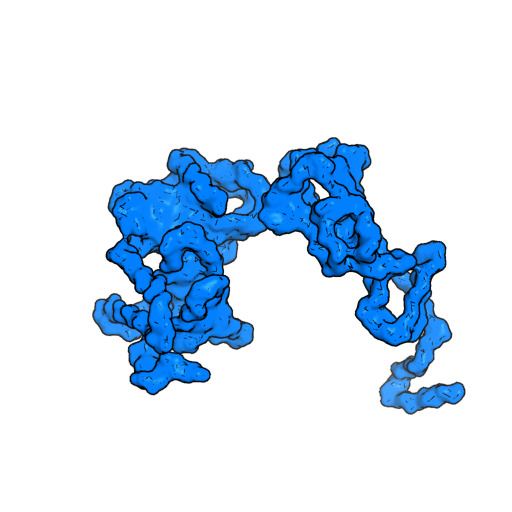A N 1
ATOM 2120 C CA . SER A 1 279 ? 5.622 2.355 21.659 1.00 94.12 279 SER A CA 1
ATOM 2121 C C . SER A 1 279 ? 7.020 1.755 21.541 1.00 94.12 279 SER A C 1
ATOM 2123 O O . SER A 1 279 ? 7.190 0.533 21.442 1.00 94.12 279 SER A O 1
ATOM 2125 N N . GLY A 1 280 ? 8.035 2.620 21.476 1.00 89.81 280 GLY A N 1
ATOM 2126 C CA . GLY A 1 280 ? 9.393 2.206 21.134 1.00 89.81 280 GLY A CA 1
ATOM 2127 C C . GLY A 1 280 ? 9.428 1.519 19.765 1.00 89.81 280 GLY A C 1
ATOM 2128 O O . GLY A 1 280 ? 9.175 2.148 18.746 1.00 89.81 280 GLY A O 1
ATOM 2129 N N . SER A 1 281 ? 9.731 0.217 19.740 1.00 88.12 281 SER A N 1
ATOM 2130 C CA . SER A 1 281 ? 9.739 -0.588 18.504 1.00 88.12 281 SER A CA 1
ATOM 2131 C C . SER A 1 281 ? 8.476 -1.431 18.292 1.00 88.12 281 SER A C 1
ATOM 2133 O O . SER A 1 281 ? 8.359 -2.090 17.258 1.00 88.12 281 SER A O 1
ATOM 2135 N N . ALA A 1 282 ? 7.556 -1.448 19.262 1.00 93.56 282 ALA A N 1
ATOM 2136 C CA . ALA A 1 282 ? 6.306 -2.195 19.195 1.00 93.56 282 ALA A CA 1
ATOM 2137 C C . ALA A 1 282 ? 5.206 -1.374 18.515 1.00 93.56 282 ALA A C 1
ATOM 2139 O O . ALA A 1 282 ? 5.119 -0.159 18.700 1.00 93.56 282 ALA A O 1
ATOM 2140 N N . LEU A 1 283 ? 4.354 -2.066 17.761 1.00 95.00 283 LEU A N 1
ATOM 2141 C CA . LEU A 1 283 ? 3.237 -1.483 17.024 1.00 95.00 283 LEU A CA 1
ATOM 2142 C C . LEU A 1 283 ? 1.937 -2.134 17.491 1.00 95.00 283 LEU A C 1
ATOM 2144 O O . LEU A 1 283 ? 1.833 -3.358 17.458 1.00 95.00 283 LEU A O 1
ATOM 2148 N N . TYR A 1 284 ? 0.965 -1.338 17.924 1.00 96.06 284 TYR A N 1
ATOM 2149 C CA . TYR A 1 284 ? -0.326 -1.810 18.421 1.00 96.06 284 TYR A CA 1
ATOM 2150 C C . TYR A 1 284 ? -1.430 -1.337 17.468 1.00 96.06 284 TYR A C 1
ATOM 2152 O O . TYR A 1 284 ? -1.726 -0.137 17.433 1.00 96.06 284 TYR A O 1
ATOM 2160 N N . PRO A 1 285 ? -2.039 -2.243 16.683 1.00 95.50 285 PRO A N 1
ATOM 2161 C CA . PRO A 1 285 ? -3.203 -1.914 15.874 1.00 95.50 285 PRO A CA 1
ATOM 2162 C C . PRO A 1 285 ? -4.384 -1.555 16.775 1.00 95.50 285 PRO A C 1
ATOM 2164 O O . PRO A 1 285 ? -4.777 -2.336 17.645 1.00 95.50 285 PRO A O 1
ATOM 2167 N N . CYS A 1 286 ? -4.982 -0.393 16.544 1.00 97.06 286 CYS A N 1
ATOM 2168 C CA . CYS A 1 286 ? -6.134 0.093 17.289 1.00 97.06 286 CYS A CA 1
ATOM 2169 C C . CYS A 1 286 ? -7.270 0.419 16.320 1.00 97.06 286 CYS A C 1
ATOM 2171 O O . CYS A 1 286 ? -7.117 1.269 15.448 1.00 97.06 286 CYS A O 1
ATOM 2173 N N . TYR A 1 287 ? -8.427 -0.219 16.480 1.00 96.81 287 TYR A N 1
ATOM 2174 C CA . TYR A 1 287 ? -9.591 0.033 15.629 1.00 96.81 287 TYR A CA 1
ATOM 2175 C C . TYR A 1 287 ? -10.724 0.665 16.424 1.00 96.81 287 TYR A C 1
ATOM 2177 O O . TYR A 1 287 ? -11.124 0.156 17.468 1.00 96.81 287 TYR A O 1
ATOM 2185 N N . VAL A 1 288 ? -11.275 1.757 15.907 1.00 97.25 288 VAL A N 1
ATOM 2186 C CA . VAL A 1 288 ? -12.517 2.343 16.407 1.00 97.25 288 VAL A CA 1
ATOM 2187 C C . VAL A 1 288 ? -13.651 1.875 15.513 1.00 97.25 288 VAL A C 1
ATOM 2189 O O . VAL A 1 288 ? -13.712 2.263 14.347 1.00 97.25 288 VAL A O 1
ATOM 2192 N N . TYR A 1 289 ? -14.547 1.053 16.049 1.00 95.00 289 TYR A N 1
ATOM 2193 C CA . TYR A 1 289 ? -15.769 0.662 15.359 1.00 95.00 289 TYR A CA 1
ATOM 2194 C C . TYR A 1 289 ? -16.892 1.643 15.720 1.00 95.00 289 TYR A C 1
ATOM 2196 O O . TYR A 1 289 ? -17.270 1.779 16.886 1.00 95.00 289 TYR A O 1
ATOM 2204 N N . ALA A 1 290 ? -17.403 2.345 14.714 1.00 95.25 290 ALA A N 1
ATOM 2205 C CA . ALA A 1 290 ? -18.496 3.296 14.837 1.00 95.25 290 ALA A CA 1
ATOM 2206 C C . ALA A 1 290 ? -19.770 2.715 14.222 1.00 95.25 290 ALA A C 1
ATOM 2208 O O . ALA A 1 290 ? -19.742 2.211 13.099 1.00 95.25 290 ALA A O 1
ATOM 2209 N N . ASP A 1 291 ? -20.892 2.826 14.928 1.00 94.75 291 ASP A N 1
ATOM 2210 C CA . ASP A 1 291 ? -22.214 2.461 14.408 1.00 94.75 291 ASP A CA 1
ATOM 2211 C C . ASP A 1 291 ? -23.325 3.192 15.171 1.00 94.75 291 ASP A C 1
ATOM 2213 O O . ASP A 1 291 ? -23.058 3.898 16.146 1.00 94.75 291 ASP A O 1
ATOM 2217 N N . ALA A 1 292 ? -24.578 3.036 14.751 1.00 93.62 292 ALA A N 1
ATOM 2218 C CA . ALA A 1 292 ? -25.750 3.562 15.453 1.00 93.62 292 ALA A CA 1
ATOM 2219 C C . ALA A 1 292 ? -26.094 2.708 16.689 1.00 93.62 292 ALA A C 1
ATOM 2221 O O . ALA A 1 292 ? -27.195 2.175 16.813 1.00 93.62 292 ALA A O 1
ATOM 2222 N N . PHE A 1 293 ? -25.119 2.534 17.581 1.00 91.56 293 PHE A N 1
ATOM 2223 C CA . PHE A 1 293 ? -25.265 1.707 18.766 1.00 91.56 293 PHE A CA 1
ATOM 2224 C C . PHE A 1 293 ? -26.356 2.223 19.705 1.00 91.56 293 PHE A C 1
ATOM 2226 O O . PHE A 1 293 ? -26.352 3.375 20.136 1.00 91.56 293 PHE A O 1
ATOM 2233 N N . GLU A 1 294 ? -27.246 1.318 20.094 1.00 86.62 294 GLU A N 1
ATOM 2234 C CA . GLU A 1 294 ? -28.271 1.525 21.103 1.00 86.62 294 GLU A CA 1
ATOM 2235 C C . GLU A 1 294 ? -28.254 0.329 22.062 1.00 86.62 294 GLU A C 1
ATOM 2237 O O . GLU A 1 294 ? -28.166 -0.822 21.642 1.00 86.62 294 GLU A O 1
ATOM 2242 N N . ASN A 1 295 ? -28.302 0.574 23.375 1.00 81.75 295 ASN A N 1
ATOM 2243 C CA . ASN A 1 295 ? -28.367 -0.493 24.386 1.00 81.75 295 ASN A CA 1
ATOM 2244 C C . ASN A 1 295 ? -27.271 -1.583 24.230 1.00 81.75 295 ASN A C 1
ATOM 2246 O O . ASN A 1 295 ? -27.512 -2.770 24.453 1.00 81.75 295 ASN A O 1
ATOM 2250 N N . GLY A 1 296 ? -26.053 -1.187 23.841 1.00 83.50 296 GLY A N 1
ATOM 2251 C CA . GLY A 1 296 ? -24.893 -2.081 23.737 1.00 83.50 296 GLY A CA 1
ATOM 2252 C C . GLY A 1 296 ? -24.759 -2.848 22.417 1.00 83.50 296 GLY A C 1
ATOM 2253 O O . GLY A 1 296 ? -23.973 -3.790 22.352 1.00 83.50 296 GLY A O 1
ATOM 2254 N N . GLY A 1 297 ? -25.494 -2.484 21.365 1.00 88.69 297 GLY A N 1
ATOM 2255 C CA . GLY A 1 297 ? -25.287 -3.035 20.023 1.00 88.69 297 GLY A CA 1
ATOM 2256 C C . GLY A 1 297 ? -26.167 -2.373 18.962 1.00 88.69 297 GLY A C 1
ATOM 2257 O O . GLY A 1 297 ? -26.689 -1.289 19.188 1.00 88.69 297 GLY A O 1
ATOM 2258 N N . VAL A 1 298 ? -26.287 -2.973 17.783 1.00 90.56 298 VAL A N 1
ATOM 2259 C CA . VAL A 1 298 ? -27.074 -2.429 16.666 1.00 90.56 298 VAL A CA 1
ATOM 2260 C C . VAL A 1 298 ? -27.706 -3.565 15.869 1.00 9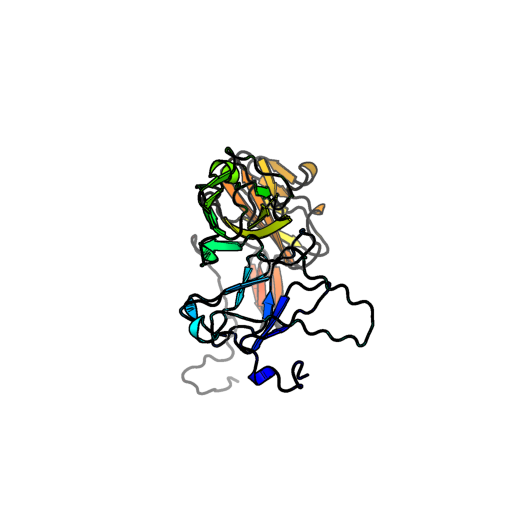0.56 298 VAL A C 1
ATOM 2262 O O . VAL A 1 298 ? -27.038 -4.549 15.547 1.00 90.56 298 VAL A O 1
ATOM 2265 N N . LYS A 1 299 ? -29.002 -3.447 15.549 1.00 89.62 299 LYS A N 1
ATOM 2266 C CA . LYS A 1 299 ? -29.679 -4.398 14.658 1.00 89.62 299 LYS A CA 1
ATOM 2267 C C . LYS A 1 299 ? -29.313 -4.067 13.218 1.00 89.62 299 LYS A C 1
ATOM 2269 O O . LYS A 1 299 ? -29.611 -2.973 12.749 1.00 89.62 299 LYS A O 1
ATOM 2274 N N . THR A 1 300 ? -28.690 -5.011 12.529 1.00 88.50 300 THR A N 1
ATOM 2275 C CA . THR A 1 300 ? -28.227 -4.833 11.152 1.00 88.50 300 THR A CA 1
ATOM 2276 C C . THR A 1 300 ? -29.246 -5.340 10.139 1.00 88.50 300 THR A C 1
ATOM 2278 O O . THR A 1 300 ? -29.397 -4.727 9.087 1.00 88.50 300 THR A O 1
ATOM 2281 N N . GLU A 1 301 ? -29.988 -6.407 10.458 1.00 87.94 301 GLU A N 1
ATOM 2282 C CA . GLU A 1 301 ? -30.982 -7.015 9.562 1.00 87.94 301 GLU A CA 1
ATOM 2283 C C . GLU A 1 301 ? -32.137 -7.679 10.339 1.00 87.94 301 GLU A C 1
ATOM 2285 O O . GLU A 1 301 ? -32.053 -7.893 11.552 1.00 87.94 301 GLU A O 1
ATOM 2290 N N . GLY A 1 302 ? -33.211 -8.025 9.621 1.00 86.81 302 GLY A N 1
ATOM 2291 C CA . GLY A 1 302 ? -34.342 -8.805 10.130 1.00 86.81 302 GLY A CA 1
ATOM 2292 C C . GLY A 1 302 ? -35.475 -7.993 10.776 1.00 86.81 302 GLY A C 1
ATOM 2293 O O . GLY A 1 302 ? -35.305 -6.853 11.228 1.00 86.81 302 GLY A O 1
ATOM 2294 N N . ASP A 1 303 ? -36.660 -8.603 10.821 1.00 87.44 303 ASP A N 1
ATOM 2295 C CA . ASP A 1 303 ? -37.900 -8.006 11.347 1.00 87.44 303 ASP A CA 1
ATOM 2296 C C . ASP A 1 303 ? -38.075 -8.197 12.864 1.00 87.44 303 ASP A C 1
ATOM 2298 O O . ASP A 1 303 ? -38.965 -7.603 13.474 1.00 87.44 303 ASP A O 1
ATOM 2302 N N . GLY A 1 304 ? -37.217 -9.004 13.484 1.00 85.88 304 GLY A N 1
ATOM 2303 C CA . GLY A 1 304 ? -37.175 -9.243 14.919 1.00 85.88 304 GLY A CA 1
ATOM 2304 C C . GLY A 1 304 ? -36.718 -8.031 15.736 1.00 85.88 304 GLY A C 1
ATOM 2305 O O . GLY A 1 304 ? -36.417 -6.947 15.214 1.00 85.88 304 GLY A O 1
ATOM 2306 N N . SER A 1 305 ? -36.657 -8.218 17.050 1.00 84.50 305 SER A N 1
ATOM 2307 C CA . SER A 1 305 ? -36.260 -7.203 18.024 1.00 84.50 305 SER A CA 1
ATOM 2308 C C . SER A 1 305 ? -35.104 -7.695 18.896 1.00 84.50 305 SER A C 1
ATOM 2310 O O . SER A 1 305 ? -34.919 -8.896 19.108 1.00 84.50 305 SER A O 1
ATOM 2312 N N . VAL A 1 306 ? -34.306 -6.748 19.393 1.00 84.31 306 VAL A N 1
ATOM 2313 C CA . VAL A 1 306 ? -33.237 -7.009 20.360 1.00 84.31 306 VAL A CA 1
ATOM 2314 C C . VAL A 1 306 ? -33.402 -6.043 21.520 1.00 84.31 306 VAL A C 1
ATOM 2316 O O . VAL A 1 306 ? -33.611 -4.849 21.313 1.00 84.31 306 VAL A O 1
ATOM 2319 N N . SER A 1 307 ? -33.316 -6.553 22.743 1.00 83.50 307 SER A N 1
ATOM 2320 C CA . SER A 1 307 ? -33.295 -5.738 23.957 1.00 83.50 307 SER A CA 1
ATOM 2321 C C . SER A 1 307 ? -32.117 -6.134 24.840 1.00 83.50 307 SER A C 1
ATOM 2323 O O . SER A 1 307 ? -31.689 -7.286 24.834 1.00 83.50 307 SER A O 1
ATOM 2325 N N . ASN A 1 308 ? -31.577 -5.180 25.596 1.00 80.81 308 ASN A N 1
ATOM 2326 C CA . ASN A 1 308 ? -30.548 -5.435 26.598 1.00 80.81 308 ASN A CA 1
ATOM 2327 C C . ASN A 1 308 ? -31.074 -4.994 27.957 1.00 80.81 308 ASN A C 1
ATOM 2329 O O . ASN A 1 308 ? -31.511 -3.853 28.124 1.00 80.81 308 ASN A O 1
ATOM 2333 N N . LYS A 1 309 ? -31.013 -5.901 28.927 1.00 79.38 309 LYS A N 1
ATOM 2334 C CA . LYS A 1 309 ? -31.261 -5.589 30.326 1.00 79.38 309 LYS A CA 1
ATOM 2335 C C . LYS A 1 309 ? -30.124 -6.147 31.166 1.00 79.38 309 LYS A C 1
ATOM 2337 O O . LYS A 1 309 ? -29.864 -7.346 31.134 1.00 79.38 309 LYS A O 1
ATOM 2342 N N . ASP A 1 310 ? -29.459 -5.269 31.914 1.00 80.81 310 ASP A N 1
ATOM 2343 C CA . ASP A 1 310 ? -28.371 -5.623 32.832 1.00 80.81 310 ASP A CA 1
ATOM 2344 C C . ASP A 1 310 ? -27.259 -6.468 32.162 1.00 80.81 310 ASP A C 1
ATOM 2346 O O . ASP A 1 310 ? -26.713 -7.390 32.763 1.00 80.81 310 ASP A O 1
ATOM 2350 N N . GLY A 1 311 ? -26.945 -6.185 30.888 1.00 74.25 311 GLY A N 1
ATOM 2351 C CA . GLY A 1 311 ? -25.927 -6.901 30.106 1.00 74.25 311 GLY A CA 1
ATOM 2352 C C . GLY A 1 311 ? -26.410 -8.202 29.456 1.00 74.25 311 GLY A C 1
ATOM 2353 O O . GLY A 1 311 ? -25.658 -8.829 28.716 1.00 74.25 311 GLY A O 1
ATOM 2354 N N . THR A 1 312 ? -27.661 -8.602 29.692 1.00 78.75 312 THR A N 1
ATOM 2355 C CA . THR A 1 312 ? -28.275 -9.768 29.048 1.00 78.75 312 THR A CA 1
ATOM 2356 C C . THR A 1 312 ? -29.031 -9.326 27.799 1.00 78.75 312 THR A C 1
ATOM 2358 O O . THR A 1 312 ? -30.019 -8.593 27.894 1.00 78.75 312 THR A O 1
ATOM 2361 N N . PHE A 1 313 ? -28.577 -9.780 26.629 1.00 78.94 313 PHE A N 1
ATOM 2362 C CA . PHE A 1 313 ? -29.252 -9.540 25.354 1.00 78.94 313 PHE A CA 1
ATOM 2363 C C . PHE A 1 313 ? -30.359 -10.576 25.127 1.00 78.94 313 PHE A C 1
ATOM 2365 O O . PHE A 1 313 ? -30.118 -11.777 25.220 1.00 78.94 313 PHE A O 1
ATOM 2372 N N . THR A 1 314 ? -31.566 -10.108 24.816 1.00 80.50 314 THR A N 1
ATOM 2373 C CA . THR A 1 314 ? -32.713 -10.942 24.434 1.00 80.50 314 THR A CA 1
ATOM 2374 C C . THR A 1 314 ? -33.067 -10.666 22.980 1.00 80.50 314 THR A C 1
ATOM 2376 O O . THR A 1 314 ? -33.243 -9.507 22.604 1.00 80.50 314 THR A O 1
ATOM 2379 N N . PHE A 1 315 ? -33.179 -11.732 22.190 1.00 81.00 315 PHE A N 1
ATOM 2380 C CA . PHE A 1 315 ? -33.495 -11.697 20.763 1.00 81.00 315 PHE A CA 1
ATOM 2381 C C . PHE A 1 315 ? -34.873 -12.318 20.539 1.00 81.00 315 PHE A C 1
ATOM 2383 O O . PHE A 1 315 ? -35.106 -13.455 20.947 1.00 81.00 315 PHE A O 1
ATOM 2390 N N . GLU A 1 316 ? -35.779 -11.592 19.887 1.00 82.69 316 GLU A N 1
ATOM 2391 C CA . GLU A 1 316 ? -37.107 -12.093 19.526 1.00 82.69 316 GLU A CA 1
ATOM 2392 C C . GLU A 1 316 ? -37.305 -12.039 18.009 1.00 82.69 316 GLU A C 1
ATOM 2394 O O . GLU A 1 316 ? -37.080 -11.006 17.379 1.00 82.69 316 GLU A O 1
ATOM 2399 N N . GLY A 1 317 ? -37.782 -13.135 17.416 1.00 81.44 317 GLY A N 1
ATOM 2400 C CA . GLY A 1 317 ? -37.978 -13.229 15.968 1.00 81.44 317 GLY A CA 1
ATOM 2401 C C . GLY A 1 317 ? -36.666 -13.356 15.185 1.00 81.44 317 GLY A C 1
ATOM 2402 O O . GLY A 1 317 ? -35.657 -13.819 15.711 1.00 81.44 317 GLY A O 1
ATOM 2403 N N . ASP A 1 318 ? -36.706 -12.986 13.905 1.00 84.56 318 ASP A N 1
ATOM 2404 C CA . ASP A 1 318 ? -35.557 -13.052 12.996 1.00 84.56 318 ASP A CA 1
ATOM 2405 C C . ASP A 1 318 ? -34.800 -11.718 13.001 1.00 84.56 318 ASP A C 1
ATOM 2407 O O . ASP A 1 318 ? -35.305 -10.724 12.480 1.00 84.56 318 ASP A O 1
ATOM 2411 N N . ALA A 1 319 ? -33.629 -11.669 13.635 1.00 82.94 319 ALA A N 1
ATOM 2412 C CA . ALA A 1 319 ? -32.809 -10.464 13.737 1.00 82.94 319 ALA A CA 1
ATOM 2413 C C . ALA A 1 319 ? -31.313 -10.791 13.662 1.00 82.94 319 ALA A C 1
ATOM 2415 O O . ALA A 1 319 ? -30.841 -11.749 14.276 1.00 82.94 319 ALA A O 1
ATOM 2416 N N . VAL A 1 320 ? -30.559 -9.931 12.974 1.00 86.50 320 VAL A N 1
ATOM 2417 C CA . VAL A 1 320 ? -29.089 -9.914 12.982 1.00 86.50 320 VAL A CA 1
ATOM 2418 C C . VAL A 1 320 ? -28.630 -8.698 13.776 1.00 86.50 320 VAL A C 1
ATOM 2420 O O . VAL A 1 320 ? -29.153 -7.598 13.598 1.00 86.50 320 VAL A O 1
ATOM 2423 N N . TYR A 1 321 ? -27.672 -8.892 14.681 1.00 85.25 321 TYR A N 1
ATOM 2424 C CA . TYR A 1 321 ? -27.254 -7.865 15.630 1.00 85.25 321 TYR A CA 1
ATOM 2425 C C . TYR A 1 321 ? -25.745 -7.878 15.841 1.00 85.25 321 TYR A C 1
ATOM 2427 O O . TYR A 1 321 ? -25.152 -8.934 16.068 1.00 85.25 321 TYR A O 1
ATOM 2435 N N . THR A 1 322 ? -25.143 -6.695 15.835 1.00 87.56 322 THR A N 1
ATOM 2436 C CA . THR A 1 322 ? -23.740 -6.496 16.197 1.00 87.56 322 THR A CA 1
ATOM 2437 C C . THR A 1 322 ? -23.670 -6.016 17.640 1.00 87.56 322 THR A C 1
ATOM 2439 O O . THR A 1 322 ? -24.256 -4.992 17.986 1.00 87.56 322 THR A O 1
ATOM 2442 N N . ILE A 1 323 ? -22.948 -6.742 18.492 1.00 86.44 323 ILE A N 1
ATOM 2443 C CA . ILE A 1 323 ? -22.752 -6.383 19.902 1.00 86.44 323 ILE A CA 1
ATOM 2444 C C . ILE A 1 323 ? -21.536 -5.458 20.022 1.00 86.44 323 ILE A C 1
ATOM 2446 O O . ILE A 1 323 ? -20.500 -5.702 19.406 1.00 86.44 323 ILE A O 1
ATOM 2450 N N . MET A 1 324 ? -21.648 -4.414 20.843 1.00 87.69 324 MET A N 1
ATOM 2451 C CA . MET A 1 324 ? -20.579 -3.459 21.149 1.00 87.69 324 MET A CA 1
ATOM 2452 C C . MET A 1 324 ? -19.556 -4.060 22.133 1.00 87.69 324 MET A C 1
ATOM 2454 O O . MET A 1 324 ? -19.365 -3.566 23.244 1.00 87.69 324 MET A O 1
ATOM 2458 N N . GLN A 1 325 ? -18.944 -5.182 21.758 1.00 83.88 325 GLN A N 1
ATOM 2459 C CA . GLN A 1 325 ? -17.991 -5.907 22.592 1.00 83.88 325 GLN A CA 1
ATOM 2460 C C . GLN A 1 325 ? -16.952 -6.627 21.730 1.00 83.88 325 GLN A C 1
ATOM 2462 O O . GLN A 1 325 ? -17.285 -7.252 20.725 1.00 83.88 325 GLN A O 1
ATOM 2467 N N . SER A 1 326 ? -15.688 -6.579 22.151 1.00 81.31 326 SER A N 1
ATOM 2468 C CA . SER A 1 326 ? -14.638 -7.451 21.628 1.00 81.31 326 SER A CA 1
ATOM 2469 C C . SER A 1 326 ? -14.681 -8.807 22.336 1.00 81.31 326 SER A C 1
ATOM 2471 O O . SER A 1 326 ? -14.782 -8.888 23.561 1.00 81.31 326 SER A O 1
ATOM 2473 N N . VAL A 1 327 ? -14.614 -9.887 21.559 1.00 77.75 327 VAL A N 1
ATOM 2474 C CA . VAL A 1 327 ? -14.637 -11.261 22.071 1.00 77.75 327 VAL A CA 1
ATOM 2475 C C . VAL A 1 327 ? -13.342 -11.954 21.670 1.00 77.75 327 VAL A C 1
ATOM 2477 O O . VAL A 1 327 ? -13.070 -12.121 20.482 1.00 77.75 327 VAL A O 1
ATOM 2480 N N . ASP A 1 328 ? -12.554 -12.367 22.661 1.00 75.81 328 ASP A N 1
ATOM 2481 C CA . ASP A 1 328 ? -11.380 -13.207 22.444 1.00 75.81 328 ASP A CA 1
ATOM 2482 C C . ASP A 1 328 ? -11.790 -14.687 22.419 1.00 75.81 328 ASP A C 1
ATOM 2484 O O . ASP A 1 328 ? -12.076 -15.306 23.445 1.00 75.81 328 ASP A O 1
ATOM 2488 N N . PHE A 1 329 ? -11.812 -15.274 21.223 1.00 74.31 329 PHE A N 1
ATOM 2489 C CA . PHE A 1 329 ? -12.133 -16.690 21.056 1.00 74.31 329 PHE A CA 1
ATOM 2490 C C . PHE A 1 329 ? -11.042 -17.631 21.586 1.00 74.31 329 PHE A C 1
ATOM 2492 O O . PHE A 1 329 ? -11.353 -18.791 21.858 1.00 74.31 329 PHE A O 1
ATOM 2499 N N . ALA A 1 330 ? -9.799 -17.170 21.769 1.00 78.25 330 ALA A N 1
ATOM 2500 C CA . ALA A 1 330 ? -8.732 -17.975 22.364 1.00 78.25 330 ALA A CA 1
ATOM 2501 C C . ALA A 1 330 ? -8.933 -18.148 23.878 1.00 78.25 330 ALA A C 1
ATOM 2503 O O . ALA A 1 330 ? -8.712 -19.239 24.406 1.00 78.25 330 ALA A O 1
ATOM 2504 N N . ALA A 1 331 ? -9.423 -17.108 24.560 1.00 76.62 331 ALA A N 1
ATOM 2505 C CA . ALA A 1 331 ? -9.885 -17.187 25.949 1.00 76.62 331 ALA A CA 1
ATOM 2506 C C . ALA A 1 331 ? -11.205 -17.972 26.102 1.00 76.62 331 ALA A C 1
ATOM 2508 O O . ALA A 1 331 ? -11.556 -18.403 27.203 1.00 76.62 331 ALA A O 1
ATOM 2509 N N . GLY A 1 332 ? -11.907 -18.199 24.989 1.00 67.88 332 GLY A N 1
ATOM 2510 C CA . GLY A 1 332 ? -13.209 -18.843 24.931 1.00 67.88 332 GLY A CA 1
ATOM 2511 C C . GLY A 1 332 ? -14.351 -17.840 25.085 1.00 67.88 332 GLY A C 1
ATOM 2512 O O . GLY A 1 332 ? -14.273 -16.871 25.835 1.00 67.88 332 GLY A O 1
ATOM 2513 N N . ALA A 1 333 ? -15.450 -18.101 24.380 1.00 69.62 333 ALA A N 1
ATOM 2514 C CA . ALA A 1 333 ? -16.660 -17.294 24.439 1.00 69.62 333 ALA A CA 1
ATOM 2515 C C . ALA A 1 333 ? -17.862 -18.192 24.733 1.00 69.62 333 ALA A C 1
ATOM 2517 O O . ALA A 1 333 ? -18.028 -19.242 24.108 1.00 69.62 333 ALA A O 1
ATOM 2518 N N . ALA A 1 334 ? -18.699 -17.785 25.685 1.00 65.62 334 ALA A N 1
ATOM 2519 C CA . ALA A 1 334 ? -19.934 -18.478 26.014 1.00 65.62 334 ALA A CA 1
ATOM 2520 C C . ALA A 1 334 ? -21.121 -17.609 25.602 1.00 65.62 334 ALA A C 1
ATOM 2522 O O . ALA A 1 334 ? -21.304 -16.510 26.120 1.00 65.62 334 ALA A O 1
ATOM 2523 N N . PHE A 1 335 ? -21.935 -18.128 24.690 1.00 67.25 335 PHE A N 1
ATOM 2524 C CA . PHE A 1 335 ? -23.201 -17.523 24.300 1.00 67.25 335 PHE A CA 1
ATOM 2525 C C . PHE A 1 335 ? -24.318 -18.440 24.784 1.00 67.25 335 PHE A C 1
ATOM 2527 O O . PHE A 1 335 ? -24.357 -19.617 24.423 1.00 67.25 335 PHE A O 1
ATOM 2534 N N . LEU A 1 336 ? -25.212 -17.920 25.623 1.00 61.91 336 LEU A N 1
ATOM 2535 C CA . LEU A 1 336 ? -26.436 -18.626 25.974 1.00 61.91 336 LEU A CA 1
ATOM 2536 C C . LEU A 1 336 ? -27.509 -18.234 24.960 1.00 61.91 336 LEU A C 1
ATOM 2538 O O . LEU A 1 336 ? -27.919 -17.079 24.910 1.00 61.91 336 LEU A O 1
ATOM 2542 N N . VAL A 1 337 ? -27.951 -19.200 24.160 1.00 58.97 337 VAL A N 1
ATOM 2543 C CA . VAL A 1 337 ? -29.090 -19.037 23.254 1.00 58.97 337 VAL A CA 1
ATOM 2544 C C . VAL A 1 337 ? -30.258 -19.802 23.858 1.00 58.97 337 VAL A C 1
ATOM 2546 O O . VAL A 1 337 ? -30.250 -21.034 23.879 1.00 58.97 337 VAL A O 1
ATOM 2549 N N . ASP A 1 338 ? -31.230 -19.071 24.399 1.00 59.28 338 ASP A N 1
ATOM 2550 C CA . ASP A 1 338 ? -32.453 -19.650 24.951 1.00 59.28 338 ASP A CA 1
ATOM 2551 C C . ASP A 1 338 ? -33.531 -19.709 23.860 1.00 59.28 338 ASP A C 1
ATOM 2553 O O . ASP A 1 338 ? -33.973 -18.683 23.341 1.00 59.28 338 ASP A O 1
ATOM 2557 N N . PHE A 1 339 ? -33.934 -20.919 23.475 1.00 55.03 339 PHE A N 1
ATOM 2558 C CA . PHE A 1 339 ? -35.012 -21.130 22.514 1.00 55.03 339 PHE A CA 1
ATOM 2559 C C . PHE A 1 339 ? -36.334 -21.280 23.271 1.00 55.03 339 PHE A C 1
ATOM 2561 O O . PHE A 1 339 ? -36.733 -22.388 23.627 1.00 55.03 339 PHE A O 1
ATOM 2568 N N . THR A 1 340 ? -37.055 -20.179 23.473 1.00 56.16 340 THR A N 1
ATOM 2569 C CA . THR A 1 340 ? -38.400 -20.202 24.080 1.00 56.16 340 THR A CA 1
ATOM 2570 C C . THR A 1 340 ? -39.468 -20.783 23.149 1.00 56.16 340 THR A C 1
ATOM 2572 O O . THR A 1 340 ? -40.458 -21.336 23.627 1.00 56.16 340 THR A O 1
ATOM 2575 N N . SER A 1 341 ? -39.264 -20.752 21.826 1.00 46.84 341 SER A N 1
ATOM 2576 C CA . SER A 1 341 ? -40.068 -21.535 20.882 1.00 46.84 341 SER A CA 1
ATOM 2577 C C . SER A 1 341 ? -39.270 -21.916 19.638 1.00 46.84 341 SER A C 1
ATOM 2579 O O . SER A 1 341 ? -38.818 -21.048 18.897 1.00 46.84 341 SER A O 1
ATOM 2581 N N . ILE A 1 342 ? -39.150 -23.216 19.373 1.00 46.25 342 ILE A N 1
ATOM 2582 C CA . ILE A 1 342 ? -38.754 -23.733 18.062 1.00 46.25 342 ILE A CA 1
ATOM 2583 C C . ILE A 1 342 ? -40.063 -23.947 17.293 1.00 46.25 342 ILE A C 1
ATOM 2585 O O . ILE A 1 342 ? -40.821 -24.848 17.671 1.00 46.25 342 ILE A O 1
ATOM 2589 N N . PRO A 1 343 ? -40.384 -23.171 16.242 1.00 44.69 343 PRO A N 1
ATOM 2590 C CA . PRO A 1 343 ? -41.486 -23.515 15.360 1.00 44.69 343 PRO A CA 1
ATOM 2591 C C . PRO A 1 343 ? -41.074 -24.752 14.551 1.00 44.69 343 PRO A C 1
ATOM 2593 O O . PRO A 1 343 ? -40.550 -24.657 13.450 1.00 44.69 343 PRO A O 1
ATOM 2596 N N . GLY A 1 344 ? -41.279 -25.930 15.143 1.00 44.09 344 GLY A N 1
ATOM 2597 C CA . GLY A 1 344 ? -41.070 -27.230 14.514 1.00 44.09 344 GLY A CA 1
ATOM 2598 C C . GLY A 1 344 ? -39.608 -27.672 14.452 1.00 44.09 344 GLY A C 1
ATOM 2599 O O . GLY A 1 344 ? -38.807 -27.183 13.663 1.00 44.09 344 GLY A O 1
ATOM 2600 N N . TYR A 1 345 ? -39.270 -28.695 15.232 1.00 38.22 345 TYR A N 1
ATOM 2601 C CA . TYR A 1 345 ? -38.073 -29.487 14.970 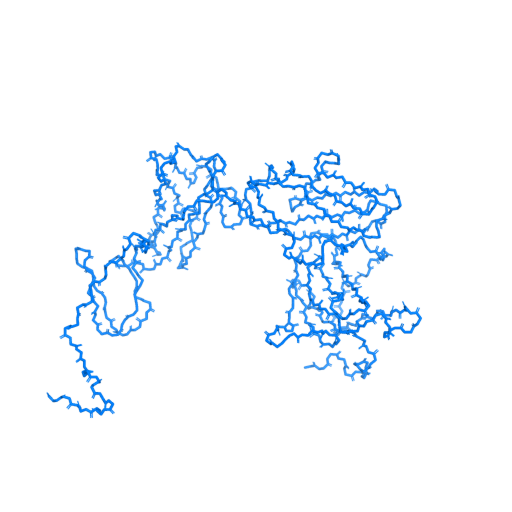1.00 38.22 345 TYR A CA 1
ATOM 2602 C C . TYR A 1 345 ? -38.308 -30.313 13.694 1.00 38.22 345 TYR A C 1
ATOM 2604 O O . TYR A 1 345 ? -39.259 -31.098 13.633 1.00 38.22 345 TYR A O 1
ATOM 2612 N N . TYR A 1 346 ? -37.453 -30.172 12.677 1.00 40.09 346 TYR A N 1
ATOM 2613 C CA . TYR A 1 346 ? -37.427 -31.097 11.541 1.00 40.09 346 TYR A CA 1
ATOM 2614 C C . TYR A 1 346 ? -36.856 -32.438 12.004 1.00 40.09 346 TYR A C 1
ATOM 2616 O O . TYR A 1 346 ? -35.663 -32.700 11.893 1.00 40.09 346 TYR A O 1
ATOM 2624 N N . ASN A 1 347 ? -37.719 -33.316 12.510 1.00 36.44 347 ASN A N 1
ATOM 2625 C CA . ASN A 1 347 ? -37.381 -34.725 12.636 1.00 36.44 347 ASN A CA 1
ATOM 2626 C C . ASN A 1 347 ? -37.746 -35.410 11.306 1.00 36.44 347 ASN A C 1
ATOM 2628 O O . ASN A 1 347 ? -38.922 -35.565 10.983 1.00 36.44 347 ASN A O 1
ATOM 2632 N N . ASN A 1 348 ? -36.738 -35.778 10.509 1.00 35.72 348 ASN A N 1
ATOM 2633 C CA . ASN A 1 348 ? -36.873 -36.564 9.272 1.00 35.72 348 ASN A CA 1
ATOM 2634 C C . ASN A 1 348 ? -37.725 -35.968 8.132 1.00 35.72 348 ASN A C 1
ATOM 2636 O O . ASN A 1 348 ? -38.511 -36.685 7.514 1.00 35.72 348 ASN A O 1
ATOM 2640 N N . GLY A 1 349 ? -37.553 -34.685 7.795 1.00 35.25 349 GLY A N 1
ATOM 2641 C CA . GLY A 1 349 ? -37.980 -34.169 6.481 1.00 35.25 349 GLY A CA 1
ATOM 2642 C C . GLY A 1 349 ? -39.482 -34.244 6.163 1.00 35.25 349 GLY A C 1
ATOM 2643 O O . GLY A 1 349 ? -39.851 -34.087 5.005 1.00 35.25 349 GLY A O 1
ATOM 2644 N N . ASN A 1 350 ? -40.356 -34.451 7.152 1.00 38.38 350 ASN A N 1
ATOM 2645 C CA . ASN A 1 350 ? -41.804 -34.407 6.964 1.00 38.38 350 ASN A CA 1
ATOM 2646 C C . ASN A 1 350 ? -42.408 -33.369 7.906 1.00 38.38 350 ASN A C 1
ATOM 2648 O O . ASN A 1 350 ? -42.599 -33.617 9.096 1.00 38.38 350 ASN A O 1
ATOM 2652 N N . GLY A 1 351 ? -42.711 -32.198 7.345 1.00 37.72 351 GLY A N 1
ATOM 2653 C CA . GLY A 1 351 ? -43.437 -31.144 8.034 1.00 37.72 351 GLY A CA 1
ATOM 2654 C C . GLY A 1 351 ? -44.803 -31.646 8.497 1.00 37.72 351 GLY A C 1
ATOM 2655 O O . GLY A 1 351 ? -45.658 -32.004 7.689 1.00 37.72 351 GLY A O 1
ATOM 2656 N N . LYS A 1 352 ? -45.022 -31.641 9.810 1.00 38.41 352 LYS A N 1
ATOM 2657 C CA . LYS A 1 352 ? -46.362 -31.543 10.380 1.00 38.41 352 LYS A CA 1
ATOM 2658 C C . LYS A 1 352 ? -46.444 -30.223 11.124 1.00 38.41 352 LYS A C 1
ATOM 2660 O O . LYS A 1 352 ? -45.759 -30.024 12.121 1.00 38.41 352 LYS A O 1
ATOM 2665 N N . THR A 1 353 ? -47.288 -29.339 10.606 1.00 40.03 353 THR A N 1
ATOM 2666 C CA . THR A 1 353 ? -47.840 -28.186 11.317 1.00 40.03 353 THR A CA 1
ATOM 2667 C C . THR A 1 353 ? -48.324 -28.630 12.695 1.00 40.03 353 THR A C 1
ATOM 2669 O O . THR A 1 353 ? -49.217 -29.476 12.789 1.00 40.03 353 THR A O 1
ATOM 2672 N N . ALA A 1 354 ? -47.710 -28.089 13.746 1.00 33.78 354 ALA A N 1
ATOM 2673 C CA . ALA A 1 354 ? -48.243 -28.169 15.096 1.00 33.78 354 ALA A CA 1
ATOM 2674 C C . ALA A 1 354 ? -49.402 -27.167 15.200 1.00 33.78 354 ALA A C 1
ATOM 2676 O O . ALA A 1 354 ? -49.237 -26.004 14.831 1.00 33.78 354 ALA A O 1
ATOM 2677 N N . GLY A 1 355 ? -50.573 -27.665 15.597 1.00 33.00 355 GLY A N 1
ATOM 2678 C CA . GLY A 1 355 ? -51.7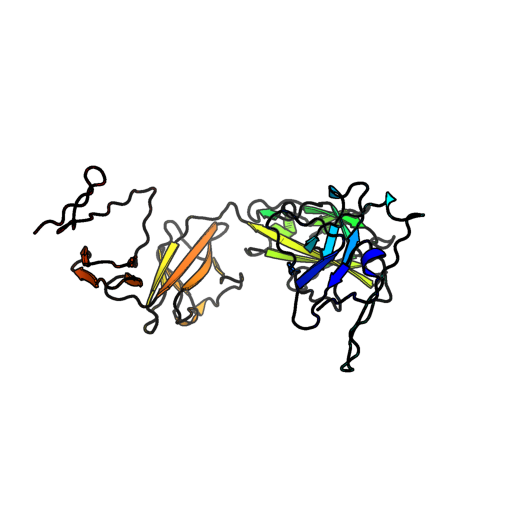18 -26.847 15.995 1.00 33.00 355 GLY A CA 1
ATOM 2679 C C . GLY A 1 355 ? -51.655 -26.457 17.460 1.00 33.00 355 GLY A C 1
ATOM 2680 O O . GLY A 1 355 ? -50.830 -27.056 18.190 1.00 33.00 355 GLY A O 1
#

pLDDT: mean 84.8, std 14.17, range [33.0, 98.56]

Secondary structure (DSSP, 8-state):
--TTTTTGGGT-S-EEEE--TT--EEEEEESEE--TT--SEEE-PPPSSSS--EEEE--SSGGG-EEEETTEE--EES--GGGSGGG----------TTS-------SS-S--EEEE--SGGGSEEEGGG---EEEEEES--TT--EEEE-TT-PBPPBTTTEEEETTEEEE-HHHHTTSPP-SEEEEEEEETTTTEEEEEEEEEE-TTB---EEEEEETTS---EEEE-TT-----EEEETTSPBPPGGGEEEETTEEEE-GGGS-SSSEEEEEEEEETTEEEEEEEEEE--BTTEEEEE-S-EEEEETTEEEEESS-EEEES----TTT--------S--S---STT------

Solvent-accessible surface area (backbone atoms only — not comparable to full-atom values): 21432 Å² total; per-residue (Å²): 132,74,92,54,78,81,66,51,64,86,76,49,64,62,42,74,46,74,78,52,89,98,59,50,46,36,38,59,72,44,38,57,59,71,59,94,90,56,72,54,58,30,63,36,71,83,63,92,56,102,60,85,46,78,47,79,42,59,15,92,43,40,89,67,14,36,32,23,34,43,62,35,74,53,48,24,33,54,46,29,43,85,77,30,72,94,73,56,84,87,87,84,87,86,78,86,74,90,74,72,85,83,88,80,76,82,66,94,57,71,72,43,32,41,79,72,31,72,81,55,74,79,69,39,54,44,38,45,72,67,46,56,70,45,71,36,34,47,43,65,62,53,95,83,63,56,64,49,43,25,44,72,88,66,49,72,60,48,78,82,64,28,29,45,74,56,98,49,33,41,32,41,28,24,70,43,47,62,69,55,74,79,46,63,59,50,38,43,36,41,35,28,73,78,68,70,30,40,42,32,39,68,36,42,40,48,48,85,40,56,49,74,74,38,73,24,68,37,29,41,94,58,72,47,59,37,57,37,75,40,86,94,44,88,60,72,77,49,42,22,40,78,85,44,46,77,54,63,72,90,50,42,49,75,57,96,34,32,40,37,38,39,39,88,82,54,73,85,46,72,46,75,49,49,32,38,36,29,36,89,81,37,34,33,43,35,35,39,43,26,30,74,55,54,80,63,19,38,79,78,45,66,89,32,51,76,49,58,57,98,86,46,76,46,80,44,81,54,61,40,71,49,65,77,68,90,78,58,69,88,83,54,78,88,81,89,83,82,77,91,72,72,91,67,81,83,68,82,88,60,91,70,85,82,128

Nearest PDB structures (foldseek):
  7ol4-assembly1_C  TM=3.254E-01  e=5.617E-06  Mus musculus
  6a78-assembly1_A  TM=4.673E-01  e=1.033E-02  Homo sapiens
  5e7h-assembly1_A  TM=5.002E-01  e=9.367E-02  Bacteroides ovatus ATCC 8483
  3u82-assembly1_B 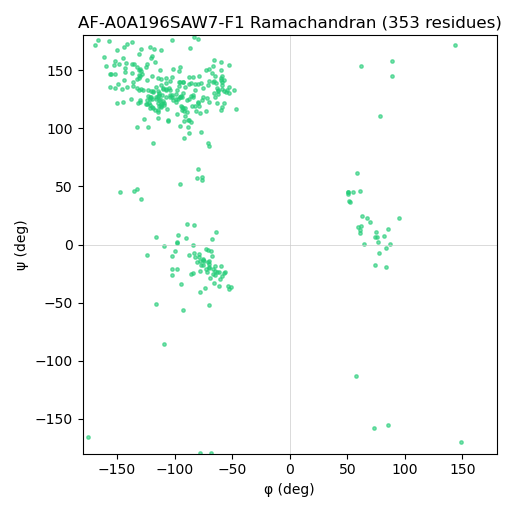 TM=2.574E-01  e=1.277E-03  Homo sapiens
  7zv9-assembly3_F  TM=2.507E-01  e=3.953E-03  Homo sapiens

Organism: Blastocystis sp. subtype 1 (strain ATCC 50177 / NandII) (NCBI:txid478820)

Sequence (355 aa):
MDYFSDNTRESSQLQALFFGEGRSDIQKFSGFTIGSGESTNASYPKSEMKGIVVEIYFGKTAEESYFRINGQNCGSPSAVQSDFSDGVAYVGWFFNDTKGGFNFKVNSNVNAVAVTAPVDDKAYAMDLAKAADFEISLINVNAEGDITVKDAAGNTLVKDTDYTYSNGKLVIKASYFGRIDFTKSSVISVWDNVNKTGTQFSMAYSSSNMKDTSVAFVTVGALTDAVFTLDGVSEVSMVLDKDSNEIDASLYTFKDGTLTIKKDVLTDKAGVTEFMVVSGSALYPCYVYADAFENGGVKTEGDGSVSNKDGTFTFEGDAVYTIMQSVDFAAGAAFLVDFTSIPGYYNNGNGKTAG

Radius of gyration: 27.89 Å; Cα contacts (8 Å, |Δi|>4): 644; chains: 1; bounding box: 80×56×72 Å